Protein AF-0000000083659833 (afdb_homodimer)

Nearest PDB structures (foldseek):
  8j07-assembly1_t  TM=7.136E-01  e=3.115E-03  Homo sapiens
  7ycj-assembly1_A  TM=6.715E-01  e=3.464E-03  Saccharomyces cerevisiae
  9cpc-assembly1_1B  TM=8.790E-01  e=1.379E-02  Sus scrofa
  8j07-assembly1_u7  TM=6.353E-01  e=7.687E-03  Homo sapiens
  7dvq-assembly1_K  TM=6.131E-01  e=3.787E-02  Homo sapiens

Radius of gyration: 21.47 Å; Cα contacts (8 Å, |Δi|>4): 366; chains: 2; bounding box: 41×61×52 Å

InterPro domains:
  IPR000225 Armadillo [PF00514] (34-68)
  IPR000225 Armadillo [PS50176] (1-41)
  IPR000225 Armadillo [PS50176] (81-125)
  IPR011989 Armadillo-like helical [G3DSA:1.25.10.10] (1-138)
  IPR016024 Armadillo-type fold [SSF48371] (1-135)

Organism: NCBI:txid97028

Secondary structure (DSSP, 8-state):
-HHHHHHTTS--HHHHHHHHHHHHHHHTSGGGHHHHHHTTHHHHHHHHHHHS-HHHHHHHHHHHHHHHTSTTHHHHHHHTT-HHHHHHHHHHHHHHHHHHHHHHHHHHHHTTSHHHHHHHHHSTTHHHHHHHHHHHH-/-HHHHHHTTS--HHHHHHHHHHHHHHHTSGGGHHHHHHTTHHHHHHHHHHHS-HHHHHHHHHHHHHHHTSTTHHHHHHHTT-HHHHHHHHHHHHHHHHHHHHHHHHHHHHTTSHHHHHHHHHSTTHHHHHHHHHHHH-

Sequence (276 aa):
VPPLVELLKIQDNGIRELATAAVLTLSSAATNQPIIASSGAAPLLVQILKSGSVQGKVDAVTTLHNLSTGIENSIELLDASAVSPLINLLKDCKKYSKFAEKATSLLEILSNSEEGRIAISLADGGILTLVETVEDGSVPPLVELLKIQDNGIRELATAAVLTLSSAATNQPIIASSGAAPLLVQILKSGSVQGKVDAVTTLHNLSTGIENSIELLDASAVSPLINLLKDCKKYSKFAEKATSLLEILSNSEEGRIAISLADGGILTLVETVEDGS

Structure (mmCIF, N/CA/C/O backbone):
data_AF-0000000083659833-model_v1
#
loop_
_entity.id
_entity.type
_entity.pdbx_description
1 polymer 'U-box domain-containing protein 3-like'
#
loop_
_atom_site.group_PDB
_atom_site.id
_atom_site.type_symbol
_atom_site.label_atom_id
_atom_site.label_alt_id
_atom_site.label_comp_id
_atom_site.label_asym_id
_atom_site.label_entity_id
_atom_site.label_seq_id
_atom_site.pdbx_PDB_ins_code
_atom_site.Cartn_x
_atom_site.Cartn_y
_atom_site.Cartn_z
_atom_site.occupancy
_atom_site.B_iso_or_equiv
_atom_site.auth_seq_id
_atom_site.auth_comp_id
_atom_site.auth_asym_id
_atom_site.auth_atom_id
_atom_site.pdbx_PDB_model_num
ATOM 1 N N . VAL A 1 1 ? -9.927 28.436 5.923 1 71.2 1 VAL A N 1
ATOM 2 C CA . VAL A 1 1 ? -9.453 27.21 6.555 1 71.2 1 VAL A CA 1
ATOM 3 C C . VAL A 1 1 ? -10.581 26.577 7.366 1 71.2 1 VAL A C 1
ATOM 5 O O . VAL A 1 1 ? -10.893 25.396 7.19 1 71.2 1 VAL A O 1
ATOM 8 N N . PRO A 1 2 ? -11.361 27.371 8.101 1 72.37 2 PRO A N 1
ATOM 9 C CA . PRO A 1 2 ? -12.366 26.744 8.961 1 72.37 2 PRO A CA 1
ATOM 10 C C . PRO A 1 2 ? -13.462 26.035 8.169 1 72.37 2 PRO A C 1
ATOM 12 O O . PRO A 1 2 ? -13.822 24.899 8.486 1 72.37 2 PRO A O 1
ATOM 15 N N . PRO A 1 3 ? -13.861 26.657 7.15 1 72.75 3 PRO A N 1
ATOM 16 C CA . PRO A 1 3 ? -14.904 25.957 6.397 1 72.75 3 PRO A CA 1
ATOM 17 C C . PRO A 1 3 ? -14.411 24.65 5.781 1 72.75 3 PRO A C 1
ATOM 19 O O . PRO A 1 3 ? -15.17 23.682 5.686 1 72.75 3 PRO A O 1
ATOM 22 N N . LEU A 1 4 ? -13.23 24.644 5.418 1 80.57 4 LEU A N 1
ATOM 23 C CA . LEU A 1 4 ? -12.655 23.449 4.81 1 80.57 4 LEU A CA 1
ATOM 24 C C . LEU A 1 4 ? -12.527 22.327 5.834 1 80.57 4 LEU A C 1
ATOM 26 O O . LEU A 1 4 ? -12.771 21.16 5.517 1 80.57 4 LEU A O 1
ATOM 30 N N . VAL A 1 5 ? -12.263 22.762 7.051 1 81.59 5 VAL A N 1
ATOM 31 C CA . VAL A 1 5 ? -12.131 21.787 8.128 1 81.59 5 VAL A CA 1
ATOM 32 C C . VAL A 1 5 ? -13.494 21.176 8.444 1 81.59 5 VAL A C 1
ATOM 34 O O . VAL A 1 5 ? -13.589 19.995 8.784 1 81.59 5 VAL A O 1
ATOM 37 N N . GLU A 1 6 ? -14.496 21.979 8.228 1 82.99 6 GLU A N 1
ATOM 38 C CA . GLU A 1 6 ? -15.854 21.491 8.449 1 82.99 6 GLU A CA 1
ATOM 39 C C . GLU A 1 6 ? -16.234 20.432 7.418 1 82.99 6 GLU A C 1
ATOM 41 O O . GLU A 1 6 ? -16.993 19.508 7.72 1 82.99 6 GLU A O 1
ATOM 46 N N . LEU A 1 7 ? -15.678 20.581 6.285 1 84.22 7 LEU A N 1
ATOM 47 C CA . LEU A 1 7 ? -15.965 19.629 5.218 1 84.22 7 LEU A CA 1
ATOM 48 C C . LEU A 1 7 ? -15.338 18.271 5.517 1 84.22 7 LEU A C 1
ATOM 50 O O . LEU A 1 7 ? -15.827 17.24 5.049 1 84.22 7 LEU A O 1
ATOM 54 N N . LEU A 1 8 ? -14.363 18.265 6.353 1 84.99 8 LEU A N 1
ATOM 55 C CA . LEU A 1 8 ? -13.714 17.02 6.752 1 84.99 8 LEU A CA 1
ATOM 56 C C . LEU A 1 8 ? -14.637 16.183 7.631 1 84.99 8 LEU A C 1
ATOM 58 O O . LEU A 1 8 ? -14.448 14.972 7.76 1 84.99 8 LEU A O 1
ATOM 62 N N . LYS A 1 9 ? -15.563 16.858 8.22 1 82.15 9 LYS A N 1
ATOM 63 C CA . LYS A 1 9 ? -16.485 16.191 9.134 1 82.15 9 LYS A CA 1
ATOM 64 C C . LYS A 1 9 ? -17.548 15.409 8.368 1 82.15 9 LYS A C 1
ATOM 66 O O . LYS A 1 9 ? -18.211 14.536 8.933 1 82.15 9 LYS A O 1
ATOM 71 N N . ILE A 1 10 ? -17.641 15.77 7.128 1 78.49 10 ILE A N 1
ATOM 72 C CA . ILE A 1 10 ? -18.673 15.138 6.313 1 78.49 10 ILE A CA 1
ATOM 73 C C . ILE A 1 10 ? -18.274 13.697 6.002 1 78.49 10 ILE A C 1
ATOM 75 O O . ILE A 1 10 ? -17.152 13.438 5.562 1 78.49 10 ILE A O 1
ATOM 79 N N . GLN A 1 11 ? -19.264 12.835 6.295 1 76.44 11 GLN A N 1
ATOM 80 C CA . GLN A 1 11 ? -18.987 11.412 6.135 1 76.44 11 GLN A CA 1
ATOM 81 C C . GLN A 1 11 ? -19.243 10.96 4.7 1 76.44 11 GLN A C 1
ATOM 83 O O . GLN A 1 11 ? -20.113 10.122 4.453 1 76.44 11 GLN A O 1
ATOM 88 N N . ASP A 1 12 ? -18.843 11.687 3.787 1 80.71 12 ASP A N 1
ATOM 89 C CA . ASP A 1 12 ? -18.817 11.354 2.366 1 80.71 12 ASP A CA 1
ATOM 90 C C . ASP A 1 12 ? -17.384 11.257 1.85 1 80.71 12 ASP A C 1
ATOM 92 O O . ASP A 1 12 ? -16.64 12.24 1.881 1 80.71 12 ASP A O 1
ATOM 96 N N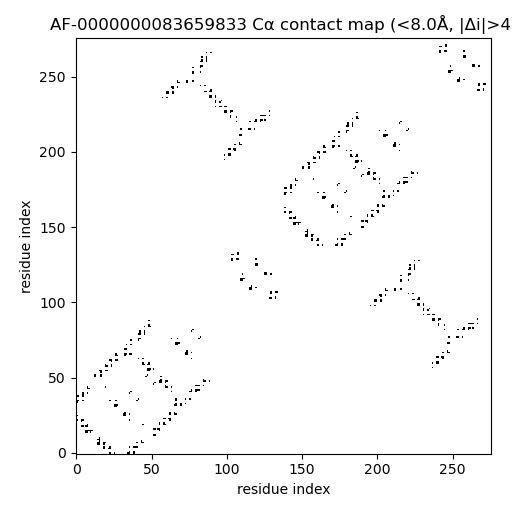 . ASN A 1 13 ? -17.062 10.103 1.405 1 78.56 13 ASN A N 1
ATOM 97 C CA . ASN A 1 13 ? -15.679 9.825 1.032 1 78.56 13 ASN A CA 1
ATOM 98 C C . ASN A 1 13 ? -15.182 10.792 -0.04 1 78.56 13 ASN A C 1
ATOM 100 O O . ASN A 1 13 ? -14.039 11.249 0.012 1 78.56 13 ASN A O 1
ATOM 104 N N . GLY A 1 14 ? -15.986 11.06 -0.949 1 82.89 14 GLY A N 1
ATOM 105 C CA . GLY A 1 14 ? -15.593 11.974 -2.01 1 82.89 14 GLY A CA 1
ATOM 106 C C . GLY A 1 14 ? -15.334 13.385 -1.516 1 82.89 14 GLY A C 1
ATOM 107 O O . GLY A 1 14 ? -14.317 13.992 -1.861 1 82.89 14 GLY A O 1
ATOM 108 N N . ILE A 1 15 ? -16.167 13.878 -0.669 1 85.68 15 ILE A N 1
ATOM 109 C CA . ILE A 1 15 ? -16.041 15.223 -0.119 1 85.68 15 ILE A CA 1
ATOM 110 C C . ILE A 1 15 ? -14.859 15.278 0.845 1 85.68 15 ILE A C 1
ATOM 112 O O . ILE A 1 15 ? -14.07 16.225 0.816 1 85.68 15 ILE A O 1
ATOM 116 N N . ARG A 1 16 ? -14.666 14.288 1.598 1 86.27 16 ARG A N 1
ATOM 117 C CA . ARG A 1 16 ? -13.582 14.24 2.574 1 86.27 16 ARG A CA 1
ATOM 118 C C . ARG A 1 16 ? -12.223 14.218 1.881 1 86.27 16 ARG A C 1
ATOM 120 O O . ARG A 1 16 ? -11.272 14.846 2.35 1 86.27 16 ARG A O 1
ATOM 127 N N . GLU A 1 17 ? -12.255 13.513 0.823 1 88.12 17 GLU A N 1
ATOM 128 C CA . GLU A 1 17 ? -11.009 13.436 0.066 1 88.12 17 GLU A CA 1
ATOM 129 C C . GLU A 1 17 ? -10.627 14.796 -0.51 1 88.12 17 GLU A C 1
ATOM 131 O O . GLU A 1 17 ? -9.463 15.197 -0.449 1 88.12 17 GLU A O 1
ATOM 136 N N . LEU A 1 18 ? -11.668 15.431 -1.051 1 89.33 18 LEU A N 1
ATOM 137 C CA . LEU A 1 18 ? -11.425 16.756 -1.611 1 89.33 18 LEU A CA 1
ATOM 138 C C . LEU A 1 18 ? -11.037 17.746 -0.517 1 89.33 18 LEU A C 1
ATOM 140 O O . LEU A 1 18 ? -10.122 18.552 -0.699 1 89.33 18 LEU A O 1
ATOM 144 N N . ALA A 1 19 ? -11.729 17.743 0.562 1 91.89 19 ALA A N 1
ATOM 145 C CA . ALA A 1 19 ? -11.424 18.615 1.693 1 91.89 19 ALA A CA 1
ATOM 146 C C . ALA A 1 19 ? -10.014 18.36 2.218 1 91.89 19 ALA A C 1
ATOM 148 O O . ALA A 1 19 ? -9.28 19.301 2.528 1 91.89 19 ALA A O 1
ATOM 149 N N . THR A 1 20 ? -9.625 17.096 2.32 1 92.98 20 THR A N 1
ATOM 150 C CA . THR A 1 20 ? -8.296 16.733 2.799 1 92.98 20 THR A CA 1
ATOM 151 C C . THR A 1 20 ? -7.218 17.281 1.868 1 92.98 20 THR A C 1
ATOM 153 O O . THR A 1 20 ? -6.206 17.816 2.328 1 92.98 20 THR A O 1
ATOM 156 N N . ALA A 1 21 ? -7.508 17.184 0.597 1 93.05 21 ALA A N 1
ATOM 157 C CA . ALA A 1 21 ? -6.571 17.718 -0.387 1 93.05 21 ALA A CA 1
ATOM 158 C C . ALA A 1 21 ? -6.413 19.228 -0.232 1 93.05 21 ALA A C 1
ATOM 160 O O . ALA A 1 21 ? -5.304 19.756 -0.336 1 93.05 21 ALA A O 1
ATOM 161 N N . ALA A 1 22 ? -7.483 19.867 -0.014 1 93.58 22 ALA A N 1
ATOM 162 C CA . ALA A 1 22 ? -7.456 21.314 0.18 1 93.58 22 ALA A CA 1
ATOM 163 C C . ALA A 1 22 ? -6.665 21.686 1.43 1 93.58 22 ALA A C 1
ATOM 165 O O . ALA A 1 22 ? -5.846 22.608 1.403 1 93.58 22 ALA A O 1
ATOM 166 N N . VAL A 1 23 ? -6.89 21.04 2.486 1 93.41 23 VAL A N 1
ATOM 167 C CA . VAL A 1 23 ? -6.2 21.311 3.742 1 93.41 23 VAL A CA 1
ATOM 168 C C . VAL A 1 23 ? -4.706 21.037 3.582 1 93.41 23 VAL A C 1
ATOM 170 O O . VAL A 1 23 ? -3.873 21.775 4.113 1 93.41 23 VAL A O 1
ATOM 173 N N . LEU A 1 24 ? -4.417 19.967 2.862 1 93.77 24 LEU A N 1
ATOM 174 C CA . LEU A 1 24 ? -3.022 19.659 2.568 1 93.77 24 LEU A CA 1
ATOM 175 C C . LEU A 1 24 ? -2.347 20.825 1.854 1 93.77 24 LEU A C 1
ATOM 177 O O . LEU A 1 24 ? -1.248 21.238 2.231 1 93.77 24 LEU A O 1
ATOM 181 N N . THR A 1 25 ? -2.989 21.289 0.831 1 94.38 25 THR A N 1
ATOM 182 C CA . THR A 1 25 ? -2.46 22.414 0.069 1 94.38 25 THR A CA 1
ATOM 183 C C . THR A 1 25 ? -2.242 23.625 0.972 1 94.38 25 THR A C 1
ATOM 185 O O . THR A 1 25 ? -1.188 24.262 0.922 1 94.38 25 THR A O 1
ATOM 188 N N . LEU A 1 26 ? -3.123 23.951 1.802 1 92.72 26 LEU A N 1
ATOM 189 C CA .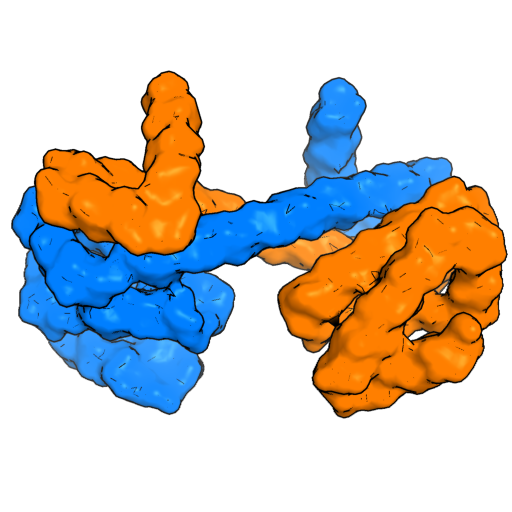 LEU A 1 26 ? -3.041 25.096 2.702 1 92.72 26 LEU A CA 1
ATOM 190 C C . LEU A 1 26 ? -1.963 24.88 3.759 1 92.72 26 LEU A C 1
ATOM 192 O O . LEU A 1 26 ? -1.282 25.827 4.159 1 92.72 26 LEU A O 1
ATOM 196 N N . SER A 1 27 ? -1.802 23.682 4.176 1 91.81 27 SER A N 1
ATOM 197 C CA . SER A 1 27 ? -0.848 23.376 5.238 1 91.81 27 SER A CA 1
ATOM 198 C C . SER A 1 27 ? 0.589 23.492 4.74 1 91.81 27 SER A C 1
ATOM 200 O O . SER A 1 27 ? 1.528 23.502 5.538 1 91.81 27 SER A O 1
ATOM 202 N N . SER A 1 28 ? 0.802 23.547 3.435 1 91.24 28 SER A N 1
ATOM 203 C CA . SER A 1 28 ? 2.143 23.687 2.877 1 91.24 28 SER A CA 1
ATOM 204 C C . SER A 1 28 ? 2.753 25.037 3.238 1 91.24 28 SER A C 1
ATOM 206 O O . SER A 1 28 ? 3.977 25.187 3.252 1 91.24 28 SER A O 1
ATOM 208 N N . ALA A 1 29 ? 1.847 25.943 3.475 1 90.43 29 ALA A N 1
ATOM 209 C CA . ALA A 1 29 ? 2.305 27.253 3.931 1 90.43 29 ALA A CA 1
ATOM 210 C C . ALA A 1 29 ? 2.364 27.313 5.455 1 90.43 29 ALA A C 1
ATOM 212 O O . ALA A 1 29 ? 1.352 27.112 6.13 1 90.43 29 ALA A O 1
ATOM 213 N N . ALA A 1 30 ? 3.503 27.727 5.978 1 86.91 30 ALA A N 1
ATOM 214 C CA . ALA A 1 30 ? 3.733 27.75 7.421 1 86.91 30 ALA A CA 1
ATOM 215 C C . ALA A 1 30 ? 2.754 28.692 8.117 1 86.91 30 ALA A C 1
ATOM 217 O O . ALA A 1 30 ? 2.34 28.44 9.25 1 86.91 30 ALA A O 1
ATOM 218 N N . THR A 1 31 ? 2.311 29.659 7.41 1 88.04 31 THR A N 1
ATOM 219 C CA . THR A 1 31 ? 1.428 30.668 7.986 1 88.04 31 THR A CA 1
ATOM 220 C C . THR A 1 31 ? 0.05 30.078 8.276 1 88.04 31 THR A C 1
ATOM 222 O O . THR A 1 31 ? -0.657 30.55 9.168 1 88.04 31 THR A O 1
ATOM 225 N N . ASN A 1 32 ? -0.288 29.045 7.568 1 90.15 32 ASN A N 1
ATOM 226 C CA . ASN A 1 32 ? -1.618 28.464 7.713 1 90.15 32 ASN A CA 1
ATOM 227 C C . ASN A 1 32 ? -1.635 27.359 8.766 1 90.15 32 ASN A C 1
ATOM 229 O O . ASN A 1 32 ? -2.702 26.964 9.239 1 90.15 32 ASN A O 1
ATOM 233 N N . GLN A 1 33 ? -0.505 26.802 9.129 1 88.81 33 GLN A N 1
ATOM 234 C CA . GLN A 1 33 ? -0.403 25.602 9.952 1 88.81 33 GLN A CA 1
ATOM 235 C C . GLN A 1 33 ? -1.018 25.826 11.331 1 88.81 33 GLN A C 1
ATOM 237 O O . GLN A 1 33 ? -1.824 25.018 11.796 1 88.81 33 GLN A O 1
ATOM 242 N N . PRO A 1 34 ? -0.7 26.996 11.96 1 85.44 34 PRO A N 1
ATOM 243 C CA . PRO A 1 34 ? -1.315 27.214 13.271 1 85.44 34 PRO A CA 1
ATOM 244 C C . PRO A 1 34 ? -2.836 27.337 13.197 1 85.44 34 PRO A C 1
ATOM 246 O O . PRO A 1 34 ? -3.54 26.899 14.11 1 85.44 34 PRO A O 1
ATOM 249 N N . ILE A 1 35 ? -3.337 27.888 12.139 1 86.83 35 ILE A N 1
ATOM 250 C CA . ILE A 1 35 ? -4.772 28.083 11.968 1 86.83 35 ILE A CA 1
ATOM 251 C C . ILE A 1 35 ? -5.457 26.732 11.773 1 86.83 35 ILE A C 1
ATOM 253 O O . ILE A 1 35 ? -6.497 26.463 12.379 1 86.83 35 ILE A O 1
ATOM 257 N N . ILE A 1 36 ? -4.865 25.921 11.024 1 88.69 36 ILE A N 1
ATOM 258 C CA . ILE A 1 36 ? -5.414 24.594 10.763 1 88.69 36 ILE A CA 1
ATOM 259 C C . ILE A 1 36 ? -5.385 23.763 12.044 1 88.69 36 ILE A C 1
ATOM 261 O O . ILE A 1 36 ? -6.367 23.097 12.381 1 88.69 36 ILE A O 1
ATOM 265 N N . ALA A 1 37 ? -4.299 23.833 12.712 1 84.7 37 ALA A N 1
ATOM 266 C CA . ALA A 1 37 ? -4.144 23.073 13.949 1 84.7 37 ALA A CA 1
ATOM 267 C C . ALA A 1 37 ? -5.194 23.481 14.979 1 84.7 37 ALA A C 1
ATOM 269 O O . ALA A 1 37 ? -5.772 22.628 15.656 1 84.7 37 ALA A O 1
ATOM 270 N N . SER A 1 38 ? -5.462 24.738 15.03 1 84.66 38 SER A N 1
ATOM 271 C CA . SER A 1 38 ? -6.385 25.264 16.031 1 84.66 38 SER A CA 1
ATOM 272 C C . SER A 1 38 ? -7.835 25.004 15.638 1 84.66 38 SER A C 1
ATOM 274 O O . SER A 1 38 ? -8.736 25.097 16.474 1 84.66 38 SER A O 1
ATOM 276 N N . SER A 1 39 ? -8.07 24.691 14.407 1 86.36 39 SER A N 1
ATOM 277 C CA . SER A 1 39 ? -9.428 24.468 13.92 1 86.36 39 SER A CA 1
ATOM 278 C C . SER A 1 39 ? -9.913 23.063 14.261 1 86.36 39 SER A C 1
ATOM 280 O O . SER A 1 39 ? -11.075 22.727 14.02 1 86.36 39 SER A O 1
ATOM 282 N N . GLY A 1 40 ? -9.029 22.237 14.768 1 86.09 40 GLY A N 1
ATOM 283 C CA . GLY A 1 40 ? -9.406 20.881 15.137 1 86.09 40 GLY A CA 1
ATOM 284 C C . GLY A 1 40 ? -9.272 19.893 13.994 1 86.09 40 GLY A C 1
ATOM 285 O O . GLY A 1 40 ? -9.95 18.863 13.974 1 86.09 40 GLY A O 1
ATOM 286 N N . ALA A 1 41 ? -8.505 20.248 13.062 1 88.51 41 ALA A N 1
ATOM 287 C CA . ALA A 1 41 ? -8.338 19.405 11.881 1 88.51 41 ALA A CA 1
ATOM 288 C C . ALA A 1 41 ? -7.608 18.111 12.229 1 88.51 41 ALA A C 1
ATOM 290 O O . ALA A 1 41 ? -7.838 17.074 11.603 1 88.51 41 ALA A O 1
ATOM 291 N N . ALA A 1 42 ? -6.793 18.087 13.233 1 89.49 42 ALA A N 1
ATOM 292 C CA . ALA A 1 42 ? -5.908 16.97 13.555 1 89.49 42 ALA A CA 1
ATOM 293 C C . ALA A 1 42 ? -6.707 15.703 13.848 1 89.49 42 ALA A C 1
ATOM 295 O O . ALA A 1 42 ? -6.468 14.657 13.24 1 89.49 42 ALA A O 1
ATOM 296 N N . PRO A 1 43 ? -7.768 15.833 14.729 1 90.14 43 PRO A N 1
ATOM 297 C CA . PRO A 1 43 ? -8.55 14.627 15.011 1 90.14 43 PRO A CA 1
ATOM 298 C C . PRO A 1 43 ? -9.277 14.094 13.779 1 90.14 43 PRO A C 1
ATOM 300 O O . PRO A 1 43 ? -9.443 12.88 13.633 1 90.14 43 PRO A O 1
ATOM 303 N N . LEU A 1 44 ? -9.653 14.985 12.933 1 91.1 44 LEU A N 1
ATOM 304 C CA . LEU A 1 44 ? -10.366 14.577 11.727 1 91.1 44 LEU A CA 1
ATOM 305 C C . LEU A 1 44 ? -9.422 13.894 10.743 1 91.1 44 LEU A C 1
ATOM 307 O O . LEU A 1 44 ? -9.792 12.904 10.107 1 91.1 44 LEU A O 1
ATOM 311 N N . LEU A 1 45 ? -8.23 14.396 10.628 1 92.71 45 LEU A N 1
ATOM 312 C CA . LEU A 1 45 ? -7.219 13.802 9.76 1 92.71 45 LEU A CA 1
ATOM 313 C C . LEU A 1 45 ? -6.818 12.418 10.26 1 92.71 45 LEU A C 1
ATOM 315 O O . LEU A 1 45 ? -6.595 11.505 9.461 1 92.71 45 LEU A O 1
ATOM 319 N N . VAL A 1 46 ? -6.766 12.246 11.548 1 92.64 46 VAL A N 1
ATOM 320 C CA . VAL A 1 46 ? -6.448 10.955 12.15 1 92.64 46 VAL A CA 1
ATOM 321 C C . VAL A 1 46 ? -7.538 9.942 11.808 1 92.64 46 VAL A C 1
ATOM 323 O O . VAL A 1 46 ? -7.249 8.77 11.559 1 92.64 46 VAL A O 1
ATOM 326 N N . GLN A 1 47 ? -8.753 10.439 11.778 1 91.03 47 GLN A N 1
ATOM 327 C CA . GLN A 1 47 ? -9.859 9.568 11.394 1 91.03 47 GLN A CA 1
ATOM 328 C C . GLN A 1 47 ? -9.721 9.111 9.945 1 91.03 47 GLN A C 1
ATOM 330 O O . GLN A 1 47 ? -10.037 7.966 9.616 1 91.03 47 GLN A O 1
ATOM 335 N N . ILE A 1 48 ? -9.267 9.98 9.105 1 90.29 48 ILE A N 1
ATOM 336 C CA . ILE A 1 48 ? -9.062 9.661 7.696 1 90.29 48 ILE A CA 1
ATOM 337 C C . ILE A 1 48 ? -7.948 8.625 7.559 1 90.29 48 ILE A C 1
ATOM 339 O O . ILE A 1 48 ? -8.016 7.741 6.702 1 90.29 48 ILE A O 1
ATOM 343 N N . LEU A 1 49 ? -6.934 8.654 8.387 1 88.98 49 LEU A N 1
ATOM 344 C CA . LEU A 1 49 ? -5.856 7.672 8.388 1 88.98 49 LEU A CA 1
ATOM 345 C C . LEU A 1 49 ? -6.391 6.278 8.698 1 88.98 49 LEU A C 1
ATOM 347 O O . LEU A 1 49 ? -5.845 5.279 8.224 1 88.98 49 LEU A O 1
ATOM 351 N N . LYS A 1 50 ? -7.453 6.257 9.421 1 86.65 50 LYS A N 1
ATOM 352 C CA . LYS A 1 50 ? -8.014 4.99 9.88 1 86.65 50 LYS A CA 1
ATOM 353 C C . LYS A 1 50 ? -8.941 4.386 8.828 1 86.65 50 LYS A C 1
ATOM 355 O O . LYS A 1 50 ? -8.941 3.172 8.617 1 86.65 50 LYS A O 1
ATOM 360 N N . SER A 1 51 ? -9.646 5.257 8.154 1 84.82 51 SER A N 1
ATOM 361 C CA . SER A 1 51 ? -10.735 4.674 7.377 1 84.82 51 SER A CA 1
ATOM 362 C C . SER A 1 51 ? -10.817 5.296 5.987 1 84.82 51 SER A C 1
ATOM 364 O O . SER A 1 51 ? -11.741 5.004 5.224 1 84.82 51 SER A O 1
ATOM 366 N N . GLY A 1 52 ? -10.012 6.17 5.644 1 81.48 52 GLY A N 1
ATOM 367 C CA . GLY A 1 52 ? -10.088 6.851 4.36 1 81.48 52 GLY A CA 1
ATOM 368 C C . GLY A 1 52 ? -9.54 6.023 3.213 1 81.48 52 GLY A C 1
ATOM 369 O O . GLY A 1 52 ? -9.144 4.872 3.405 1 81.48 52 GLY A O 1
ATOM 370 N N . SER A 1 53 ? -9.727 6.587 2.08 1 80.13 53 SER A N 1
ATOM 371 C CA . SER A 1 53 ? -9.132 6.007 0.88 1 80.13 53 SER A CA 1
ATOM 372 C C . SER A 1 53 ? -7.61 6.086 0.924 1 80.13 53 SER A C 1
ATOM 374 O O . SER A 1 53 ? -7.043 6.76 1.786 1 80.13 53 SER A O 1
ATOM 376 N N . VAL A 1 54 ? -6.912 5.423 -0.009 1 80.16 54 VAL A N 1
ATOM 377 C CA . VAL A 1 54 ? -5.455 5.442 -0.08 1 80.16 54 VAL A CA 1
ATOM 378 C C . VAL A 1 54 ? -4.964 6.877 -0.257 1 80.16 54 VAL A C 1
ATOM 380 O O . VAL A 1 54 ? -4.074 7.329 0.468 1 80.16 54 VAL A O 1
ATOM 383 N N . GLN A 1 55 ? -5.621 7.527 -1.184 1 83.27 55 GLN A N 1
ATOM 384 C CA . GLN A 1 55 ? -5.215 8.906 -1.435 1 83.27 55 GLN A CA 1
ATOM 385 C C . GLN A 1 55 ? -5.525 9.797 -0.237 1 83.27 55 GLN A C 1
ATOM 387 O O . GLN A 1 55 ? -4.731 10.672 0.115 1 83.27 55 GLN A O 1
ATOM 392 N N . GLY A 1 56 ? -6.681 9.564 0.363 1 87.32 56 GLY A N 1
ATOM 393 C CA . GLY A 1 56 ? -7.022 10.315 1.561 1 87.32 56 GLY A CA 1
ATOM 394 C C . GLY A 1 56 ? -6.02 10.133 2.685 1 87.32 56 GLY A C 1
ATOM 395 O O . GLY A 1 56 ? -5.656 11.097 3.362 1 87.32 56 GLY A O 1
ATOM 396 N N . LYS A 1 57 ? -5.566 8.945 2.842 1 88.48 57 LYS A N 1
ATOM 397 C CA . LYS A 1 57 ? -4.592 8.647 3.888 1 88.48 57 L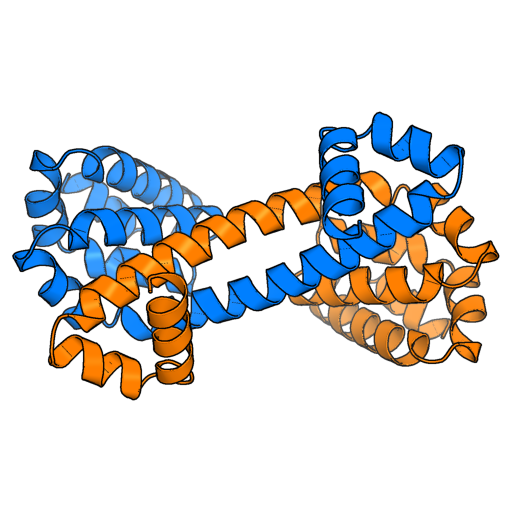YS A CA 1
ATOM 398 C C . LYS A 1 57 ? -3.257 9.33 3.606 1 88.48 57 LYS A C 1
ATOM 400 O O . LYS A 1 57 ? -2.608 9.838 4.523 1 88.48 57 LYS A O 1
ATOM 405 N N . VAL A 1 58 ? -2.921 9.384 2.367 1 88.27 58 VAL A N 1
ATOM 406 C CA . VAL A 1 58 ? -1.681 10.043 1.971 1 88.27 58 VAL A CA 1
ATOM 407 C C . VAL A 1 58 ? -1.759 11.532 2.3 1 88.27 58 VAL A C 1
ATOM 409 O O . VAL A 1 58 ? -0.836 12.092 2.897 1 88.27 58 VAL A O 1
ATOM 412 N N . ASP A 1 59 ? -2.808 12.045 1.868 1 91.83 59 ASP A N 1
ATOM 413 C CA . ASP A 1 59 ? -2.979 13.475 2.103 1 91.83 59 ASP A CA 1
ATOM 414 C C . ASP A 1 59 ? -3.022 13.785 3.598 1 91.83 59 ASP A C 1
ATOM 416 O O . ASP A 1 59 ? -2.452 14.781 4.047 1 91.83 59 ASP A O 1
ATOM 420 N N . ALA A 1 60 ? -3.685 12.939 4.321 1 93.48 60 ALA A N 1
ATOM 421 C CA . ALA A 1 60 ? -3.826 13.147 5.76 1 93.48 60 ALA A CA 1
ATOM 422 C C . ALA A 1 60 ? -2.472 13.075 6.459 1 93.48 60 ALA A C 1
ATOM 424 O O . ALA A 1 60 ? -2.13 13.953 7.255 1 93.48 60 ALA A O 1
ATOM 425 N N . VAL A 1 61 ? -1.703 12.072 6.159 1 93.31 61 VAL A N 1
ATOM 426 C CA . VAL A 1 61 ? -0.414 11.905 6.823 1 93.31 61 VAL A CA 1
ATOM 427 C C . VAL A 1 61 ? 0.514 13.058 6.448 1 93.31 61 VAL A C 1
ATOM 429 O O . VAL A 1 61 ? 1.266 13.556 7.288 1 93.31 61 VAL A O 1
ATOM 432 N N . THR A 1 62 ? 0.525 13.468 5.214 1 92.48 62 THR A N 1
ATOM 433 C CA . THR A 1 62 ? 1.359 14.577 4.765 1 92.48 62 THR A CA 1
ATOM 434 C C . THR A 1 62 ? 0.957 15.873 5.464 1 92.48 62 THR A C 1
ATOM 436 O O . THR A 1 62 ? 1.817 16.656 5.874 1 92.48 62 THR A O 1
ATOM 439 N N . THR A 1 63 ? -0.301 16.029 5.601 1 93.03 63 THR A N 1
ATOM 440 C CA . THR A 1 63 ? -0.804 17.211 6.292 1 93.03 63 THR A CA 1
ATOM 441 C C . THR A 1 63 ? -0.382 17.201 7.758 1 93.03 63 THR A C 1
ATOM 443 O O . THR A 1 63 ? 0.113 18.205 8.274 1 93.03 63 THR A O 1
ATOM 446 N N . LEU A 1 64 ? -0.577 16.121 8.416 1 92.94 64 LEU A N 1
ATOM 447 C CA . LEU A 1 64 ? -0.188 15.994 9.817 1 92.94 64 LEU A CA 1
ATOM 448 C C . LEU A 1 64 ? 1.306 16.247 9.991 1 92.94 64 LEU A C 1
ATOM 450 O O . LEU A 1 64 ? 1.725 16.854 10.979 1 92.94 64 LEU A O 1
ATOM 454 N N . HIS A 1 65 ? 2.055 15.772 9.049 1 90.97 65 HIS A N 1
ATOM 455 C CA . HIS A 1 65 ? 3.491 16.026 9.06 1 90.97 65 HIS A CA 1
ATOM 456 C C . HIS A 1 65 ? 3.788 17.519 8.959 1 90.97 65 HIS A C 1
ATOM 458 O O . HIS A 1 65 ? 4.619 18.043 9.704 1 90.97 65 HIS A O 1
ATOM 464 N N . ASN A 1 66 ? 3.129 18.108 8.089 1 90.64 66 ASN A N 1
ATOM 465 C CA . ASN A 1 66 ? 3.292 19.55 7.934 1 90.64 66 ASN A CA 1
ATOM 466 C C . ASN A 1 66 ? 2.94 20.295 9.218 1 90.64 66 ASN A C 1
ATOM 468 O O . ASN A 1 66 ? 3.605 21.268 9.578 1 90.64 66 ASN A O 1
ATOM 472 N N . LEU A 1 67 ? 1.927 19.841 9.856 1 89.1 67 LEU A N 1
ATOM 473 C CA . LEU A 1 67 ? 1.449 20.5 11.066 1 89.1 67 LEU A CA 1
ATOM 474 C C . LEU A 1 67 ? 2.38 20.222 12.241 1 89.1 67 LEU A C 1
ATOM 476 O O . LEU A 1 67 ? 2.431 21.001 13.196 1 89.1 67 LEU A O 1
ATOM 480 N N . SER A 1 68 ? 3.033 19.168 12.254 1 85.14 68 SER A N 1
ATOM 481 C CA . SER A 1 68 ? 3.881 18.757 13.369 1 85.14 68 SER A CA 1
ATOM 482 C C . SER A 1 68 ? 5.194 19.532 13.379 1 85.14 68 SER A C 1
ATOM 484 O O . SER A 1 68 ? 5.922 19.516 14.374 1 85.14 68 SER A O 1
ATOM 486 N N . THR A 1 69 ? 5.561 20.083 12.213 1 75.43 69 THR A N 1
ATOM 487 C CA . THR A 1 69 ? 6.814 20.825 12.132 1 75.43 69 THR A CA 1
ATOM 488 C C . THR A 1 69 ? 6.785 22.037 13.058 1 75.43 69 THR A C 1
ATOM 490 O O . THR A 1 69 ? 7.835 22.561 13.436 1 75.43 69 THR A O 1
ATOM 493 N N . GLY A 1 70 ? 5.549 22.401 13.478 1 67.64 70 GLY A N 1
ATOM 494 C CA . GLY A 1 70 ? 5.435 23.476 14.451 1 67.64 70 GLY A CA 1
ATOM 495 C C . GLY A 1 70 ? 5.359 22.979 15.882 1 67.64 70 GLY A C 1
ATOM 496 O O . GLY A 1 70 ? 4.782 21.923 16.149 1 67.64 70 GLY A O 1
ATOM 497 N N . ILE A 1 71 ? 6.263 23.413 16.835 1 60.64 71 ILE A N 1
ATOM 498 C CA . ILE A 1 71 ? 6.426 22.985 18.22 1 60.64 71 ILE A CA 1
ATOM 499 C C . ILE A 1 71 ? 5.056 22.772 18.859 1 60.64 71 ILE A C 1
ATOM 501 O O . ILE A 1 71 ? 4.827 21.762 19.529 1 60.64 71 ILE A O 1
ATOM 505 N N . GLU A 1 72 ? 4.127 23.714 18.764 1 63.83 72 GLU A N 1
ATOM 506 C CA . GLU A 1 72 ? 2.833 23.68 19.439 1 63.83 72 GLU A CA 1
ATOM 507 C C . GLU A 1 72 ? 1.937 22.588 18.862 1 63.83 72 GLU A C 1
ATOM 509 O O . GLU A 1 72 ? 1.061 22.066 19.554 1 63.83 72 GLU A O 1
ATOM 514 N N . ASN A 1 73 ? 2.348 22.005 17.801 1 66.91 73 ASN A N 1
ATOM 515 C CA . ASN A 1 73 ? 1.401 21.182 17.057 1 66.91 73 ASN A CA 1
ATOM 516 C C . ASN A 1 73 ? 1.562 19.701 17.389 1 66.91 73 ASN A C 1
ATOM 518 O O . ASN A 1 73 ? 0.617 18.923 17.249 1 66.91 73 ASN A O 1
ATOM 522 N N . SER A 1 74 ? 2.658 19.375 18.006 1 74.45 74 SER A N 1
ATOM 523 C CA . SER A 1 74 ? 2.88 17.978 18.366 1 74.45 74 SER A CA 1
ATOM 524 C C . SER A 1 74 ? 1.932 17.536 19.475 1 74.45 74 SER A C 1
ATOM 526 O O . SER A 1 74 ? 1.477 16.39 19.489 1 74.45 74 SER A O 1
ATOM 528 N N . ILE A 1 75 ? 1.526 18.474 20.251 1 76.82 75 ILE A N 1
ATOM 529 C CA . ILE A 1 75 ? 0.641 18.159 21.368 1 76.82 75 ILE A CA 1
ATOM 530 C C . ILE A 1 75 ? -0.756 17.834 20.843 1 76.82 75 ILE A C 1
ATOM 532 O O . ILE A 1 75 ? -1.397 16.889 21.309 1 76.82 75 ILE A O 1
ATOM 536 N N . GLU A 1 76 ? -1.117 18.55 19.916 1 80.02 76 GLU A N 1
ATOM 537 C CA . GLU A 1 76 ? -2.444 18.34 19.346 1 80.02 76 GLU A CA 1
ATOM 538 C C . GLU A 1 76 ? -2.54 16.98 18.659 1 80.02 76 GLU A C 1
ATOM 540 O O . GLU A 1 76 ? -3.575 16.315 18.73 1 80.02 76 GLU A O 1
ATOM 545 N N . LEU A 1 77 ? -1.501 16.56 18.114 1 84.51 77 LEU A N 1
ATOM 546 C CA . LEU A 1 77 ? -1.46 15.272 17.431 1 84.51 77 LEU A CA 1
ATOM 547 C C . LEU A 1 77 ? -1.515 14.123 18.432 1 84.51 77 LEU A C 1
ATOM 549 O O . LEU A 1 77 ? -2.196 13.122 18.198 1 84.51 77 LEU A O 1
ATOM 553 N N . LEU A 1 78 ? -0.815 14.362 19.516 1 82.95 78 LEU A N 1
ATOM 554 C CA . LEU A 1 78 ? -0.826 13.358 20.574 1 82.95 78 LEU A CA 1
ATOM 555 C C . LEU A 1 78 ? -2.205 13.259 21.216 1 82.95 78 LEU A C 1
ATOM 557 O O . LEU A 1 78 ? -2.683 12.16 21.506 1 82.95 78 LEU A O 1
ATOM 561 N N . ASP A 1 79 ? -2.819 14.406 21.293 1 83.57 79 ASP A N 1
ATOM 562 C CA . ASP A 1 79 ? -4.159 14.451 21.869 1 83.57 79 ASP A CA 1
ATOM 563 C C . ASP A 1 79 ? -5.173 13.766 20.956 1 83.57 79 ASP A C 1
ATOM 565 O O . ASP A 1 79 ? -6.146 13.177 21.431 1 83.57 79 ASP A O 1
ATOM 569 N N . ALA A 1 80 ? -4.899 13.75 19.721 1 84.6 80 ALA A N 1
ATOM 570 C CA . ALA A 1 80 ? -5.791 13.149 18.733 1 84.6 80 ALA A CA 1
ATOM 571 C C . ALA A 1 80 ? -5.523 11.653 18.592 1 84.6 80 ALA A C 1
ATOM 573 O O . ALA A 1 80 ? -6.147 10.979 17.768 1 84.6 80 ALA A O 1
ATOM 574 N N . SER A 1 81 ? -4.606 11.078 19.384 1 87.62 81 SER A N 1
ATOM 575 C CA . SER A 1 81 ? -4.267 9.659 19.358 1 87.62 81 SER A CA 1
ATOM 576 C C . SER A 1 81 ? -3.814 9.224 17.969 1 87.62 81 SER A C 1
ATOM 578 O O . SER A 1 81 ? -4.272 8.203 17.452 1 87.62 81 SER A O 1
ATOM 580 N N . ALA A 1 82 ? -2.866 10.036 17.404 1 89.3 82 ALA A N 1
ATOM 581 C CA . ALA A 1 82 ? -2.409 9.834 16.032 1 89.3 82 ALA A CA 1
ATOM 582 C C . ALA A 1 82 ? -1.417 8.677 15.949 1 89.3 82 ALA A C 1
ATOM 584 O O . ALA A 1 82 ? -1.233 8.084 14.883 1 89.3 82 ALA A O 1
ATOM 585 N N . VAL A 1 83 ? -0.894 8.214 16.99 1 89.43 83 VAL A N 1
ATOM 586 C CA . VAL A 1 83 ? 0.226 7.279 16.992 1 89.43 83 VAL A CA 1
ATOM 587 C C . VAL A 1 83 ? -0.243 5.909 16.508 1 89.43 83 VAL A C 1
ATOM 589 O O . VAL A 1 83 ? 0.36 5.323 15.606 1 89.43 83 VAL A O 1
ATOM 592 N N . SER A 1 84 ? -1.336 5.454 16.992 1 89.91 84 SER A N 1
ATOM 593 C CA . SER A 1 84 ? -1.812 4.116 16.653 1 89.91 84 SER A CA 1
ATOM 594 C C . SER A 1 84 ? -2.177 4.017 15.176 1 89.91 84 SER A C 1
ATOM 596 O O . SER A 1 84 ? -1.729 3.103 14.481 1 89.91 84 SER A O 1
ATOM 598 N N . PRO A 1 85 ? -2.893 5.009 14.677 1 90.36 85 PRO A N 1
ATOM 599 C CA . PRO A 1 85 ? -3.194 4.971 13.244 1 90.36 85 PRO A CA 1
ATOM 600 C C . PRO A 1 85 ? -1.941 5.055 12.375 1 90.36 85 PRO A C 1
ATOM 602 O O . PRO A 1 85 ? -1.885 4.445 11.305 1 90.36 85 PRO A O 1
ATOM 605 N N . LEU A 1 86 ? -0.957 5.734 12.833 1 90.27 86 LEU A N 1
ATOM 606 C CA . LEU A 1 86 ? 0.284 5.863 12.077 1 90.27 86 LEU A CA 1
ATOM 607 C C . LEU A 1 86 ? 1.049 4.544 12.058 1 90.27 86 LEU A C 1
ATOM 609 O O . LEU A 1 86 ? 1.581 4.145 11.019 1 90.27 86 LEU A O 1
ATOM 613 N N . ILE A 1 87 ? 1.048 3.893 13.111 1 89.16 87 ILE A N 1
ATOM 614 C CA . ILE A 1 87 ? 1.719 2.602 13.205 1 89.16 87 ILE A CA 1
ATOM 615 C C . ILE A 1 87 ? 0.998 1.581 12.328 1 89.16 87 ILE A C 1
ATOM 617 O O . ILE A 1 87 ? 1.639 0.792 11.628 1 89.16 87 ILE A O 1
ATOM 621 N N . ASN A 1 88 ? -0.288 1.668 12.368 1 86.87 88 ASN A N 1
ATOM 622 C CA . ASN A 1 88 ? -1.068 0.769 11.524 1 86.87 88 ASN A CA 1
ATOM 623 C C . ASN A 1 88 ? -0.816 1.032 10.042 1 86.87 88 ASN A C 1
ATOM 625 O O . ASN A 1 88 ? -0.738 0.095 9.245 1 86.87 88 ASN A O 1
ATOM 629 N N . LEU A 1 89 ? -0.682 2.253 9.73 1 85.74 89 LEU A N 1
ATOM 630 C CA . LEU A 1 89 ? -0.368 2.628 8.356 1 85.74 89 LEU A CA 1
ATOM 631 C C . LEU A 1 89 ? 0.982 2.061 7.933 1 85.74 89 LEU A C 1
ATOM 633 O O . LEU A 1 89 ? 1.128 1.561 6.815 1 85.74 89 LEU A O 1
ATOM 637 N N . LEU A 1 90 ? 1.938 2.086 8.809 1 86.93 90 LEU A N 1
ATOM 638 C CA . LEU A 1 90 ? 3.265 1.558 8.515 1 86.93 90 LEU A CA 1
ATOM 639 C C . LEU A 1 90 ? 3.219 0.045 8.326 1 86.93 90 LEU A C 1
ATOM 641 O O . LEU A 1 90 ? 3.918 -0.499 7.468 1 86.93 90 LEU A O 1
ATOM 645 N N . LYS A 1 91 ? 2.44 -0.541 9.069 1 82.81 91 LYS A N 1
ATOM 646 C CA . LYS A 1 91 ? 2.259 -1.981 8.91 1 82.81 91 LYS A CA 1
ATOM 647 C C . LYS A 1 91 ? 1.669 -2.314 7.543 1 82.81 91 LYS A C 1
ATOM 649 O O . LYS A 1 91 ? 2.101 -3.266 6.889 1 82.81 91 LYS A O 1
ATOM 654 N N . ASP A 1 92 ? 0.738 -1.516 7.164 1 80.68 92 ASP A N 1
ATOM 655 C CA . ASP A 1 92 ? 0.152 -1.68 5.837 1 80.68 92 ASP A CA 1
ATOM 656 C C . ASP A 1 92 ? 1.195 -1.452 4.745 1 80.68 92 ASP A C 1
ATOM 658 O O . ASP A 1 92 ? 1.234 -2.184 3.754 1 80.68 92 ASP A O 1
ATOM 662 N N . CYS A 1 93 ? 2.012 -0.499 4.979 1 82.59 93 CYS A N 1
ATOM 663 C CA . CYS A 1 93 ? 3.053 -0.181 4.009 1 82.59 93 CYS A CA 1
ATOM 664 C C . CYS A 1 93 ? 4.032 -1.34 3.86 1 82.59 93 CYS A C 1
ATOM 666 O O . CYS A 1 93 ? 4.544 -1.589 2.767 1 82.59 93 CYS A O 1
ATOM 668 N N . LYS A 1 94 ? 4.33 -1.985 4.871 1 79.22 94 LYS A N 1
ATOM 669 C CA . LYS A 1 94 ? 5.231 -3.133 4.819 1 79.22 94 LYS A CA 1
ATOM 670 C C . LYS A 1 94 ? 4.641 -4.257 3.973 1 79.22 94 LYS A C 1
ATOM 672 O O . LYS A 1 94 ? 5.362 -4.925 3.229 1 79.22 94 LYS A O 1
ATOM 677 N N . LYS A 1 95 ? 3.313 -4.452 4.037 1 77.42 95 LYS A N 1
ATOM 678 C CA . LYS A 1 95 ? 2.634 -5.439 3.203 1 77.42 95 LYS A CA 1
ATOM 679 C C . LYS A 1 95 ? 2.801 -5.115 1.721 1 77.42 95 LYS A C 1
ATOM 681 O O . LYS A 1 95 ? 3.066 -6.006 0.911 1 77.42 95 LYS A O 1
ATOM 686 N N . TYR A 1 96 ? 2.747 -3.808 1.464 1 81.01 96 TYR A N 1
ATOM 687 C CA . TYR A 1 96 ? 2.872 -3.385 0.074 1 81.01 96 TYR A CA 1
ATOM 688 C C . TYR A 1 96 ? 4.305 -3.545 -0.419 1 81.01 96 TYR A C 1
ATOM 690 O O . TYR A 1 96 ? 4.539 -3.756 -1.611 1 81.01 96 TYR A O 1
ATOM 698 N N . SER A 1 97 ? 5.223 -3.449 0.535 1 81.99 97 SER A N 1
ATOM 699 C CA . SER A 1 97 ? 6.611 -3.696 0.159 1 81.99 97 SER A CA 1
ATOM 700 C C . SER A 1 97 ? 6.813 -5.138 -0.294 1 81.99 97 SER A C 1
ATOM 702 O O . SER A 1 97 ? 7.517 -5.394 -1.274 1 81.99 97 SER A O 1
ATOM 704 N N . LYS A 1 98 ? 6.257 -6.02 0.378 1 78.36 98 LYS A N 1
ATOM 705 C CA . LYS A 1 98 ? 6.323 -7.427 -0.006 1 78.36 98 LYS A CA 1
ATOM 706 C C . LYS A 1 98 ? 5.648 -7.661 -1.354 1 78.36 98 LYS A C 1
ATOM 708 O O . LYS A 1 98 ? 6.146 -8.432 -2.178 1 78.36 98 LYS A O 1
ATOM 713 N N . PHE A 1 99 ? 4.593 -6.87 -1.599 1 83.88 99 PHE A N 1
ATOM 714 C CA . PHE A 1 99 ? 3.902 -6.899 -2.883 1 83.88 99 PHE A CA 1
ATOM 715 C C . PHE A 1 99 ? 4.844 -6.504 -4.014 1 83.88 99 PHE A C 1
ATOM 717 O O . PHE A 1 99 ? 4.909 -7.184 -5.041 1 83.88 99 PHE A O 1
ATOM 724 N N . ALA A 1 100 ? 5.478 -5.495 -3.681 1 85.28 100 ALA A N 1
ATOM 725 C CA . ALA A 1 100 ? 6.373 -4.947 -4.697 1 85.28 100 ALA A CA 1
ATOM 726 C C . ALA A 1 100 ? 7.495 -5.927 -5.026 1 85.28 100 ALA A C 1
ATOM 728 O O . ALA A 1 100 ? 7.874 -6.079 -6.189 1 85.28 100 ALA A O 1
ATOM 729 N N . GLU A 1 101 ? 7.965 -6.584 -4.022 1 85.86 101 GLU A N 1
ATOM 730 C CA . GLU A 1 101 ? 9.026 -7.568 -4.211 1 85.86 101 GLU A CA 1
ATOM 731 C C . GLU A 1 101 ? 8.552 -8.731 -5.078 1 85.86 101 GLU A C 1
ATOM 733 O O . GLU A 1 101 ? 9.241 -9.133 -6.019 1 85.86 101 GLU A O 1
ATOM 738 N N . LYS A 1 102 ? 7.384 -9.227 -4.747 1 87.3 102 LYS A N 1
ATOM 739 C CA . LYS A 1 102 ? 6.839 -10.358 -5.492 1 87.3 102 LYS A CA 1
ATOM 740 C C . LYS A 1 102 ? 6.486 -9.955 -6.921 1 87.3 102 LYS A C 1
ATOM 742 O O . LYS A 1 102 ? 6.763 -10.697 -7.867 1 87.3 102 LYS A O 1
ATOM 747 N N . ALA A 1 103 ? 5.891 -8.829 -7.068 1 89.8 103 ALA A N 1
ATOM 748 C CA . ALA A 1 103 ? 5.534 -8.327 -8.392 1 89.8 103 ALA A CA 1
ATOM 749 C C . ALA A 1 103 ? 6.777 -8.116 -9.252 1 89.8 103 ALA A C 1
ATOM 751 O O . ALA A 1 103 ? 6.791 -8.474 -10.433 1 89.8 103 ALA A O 1
ATOM 752 N N . THR A 1 104 ? 7.81 -7.569 -8.656 1 88.48 104 THR A N 1
ATOM 753 C CA . THR A 1 104 ? 9.057 -7.339 -9.375 1 88.48 104 THR A CA 1
ATOM 754 C C . THR A 1 104 ? 9.68 -8.661 -9.814 1 88.48 104 THR A C 1
ATOM 756 O O . THR A 1 104 ? 10.159 -8.783 -10.944 1 88.48 104 THR A O 1
ATOM 759 N N . SER A 1 105 ? 9.664 -9.566 -8.869 1 87.74 105 SER A N 1
ATOM 760 C CA . SER A 1 105 ? 10.194 -10.889 -9.183 1 87.74 105 SER A CA 1
ATOM 761 C C . SER A 1 105 ? 9.433 -11.529 -10.339 1 87.74 105 SER A C 1
ATOM 763 O O . SER A 1 105 ? 10.037 -12.131 -11.229 1 87.74 105 SER A O 1
ATOM 765 N N . LEU A 1 106 ? 8.189 -11.432 -10.318 1 88.73 106 LEU A N 1
ATOM 766 C CA . LEU A 1 106 ? 7.345 -11.984 -11.372 1 88.73 106 LEU A CA 1
ATOM 767 C C . LEU A 1 106 ? 7.634 -11.308 -12.709 1 88.73 106 LEU A C 1
ATOM 769 O O . LEU A 1 106 ? 7.77 -11.981 -13.733 1 88.73 106 LEU A O 1
ATOM 773 N N . LEU A 1 107 ? 7.74 -10.057 -12.75 1 88.9 107 LEU A N 1
ATOM 774 C CA . LEU A 1 107 ? 8.059 -9.322 -13.969 1 88.9 107 LEU A CA 1
ATOM 775 C C . LEU A 1 107 ? 9.424 -9.733 -14.511 1 88.9 107 LEU A C 1
ATOM 777 O O . LEU A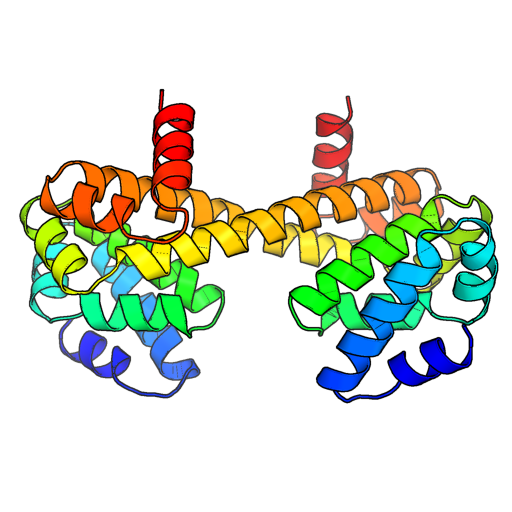 1 107 ? 9.623 -9.788 -15.727 1 88.9 107 LEU A O 1
ATOM 781 N N . GLU A 1 108 ? 10.313 -9.969 -13.58 1 86.73 108 GLU A N 1
ATOM 782 C CA . GLU A 1 108 ? 11.627 -10.467 -13.977 1 86.73 108 GLU A CA 1
ATOM 783 C C . GLU A 1 108 ? 11.514 -11.806 -14.7 1 86.73 108 GLU A C 1
ATOM 785 O O . GLU A 1 108 ? 12.158 -12.018 -15.73 1 86.73 108 GLU A O 1
ATOM 790 N N . ILE A 1 109 ? 10.785 -12.662 -14.192 1 86.78 109 ILE A N 1
ATOM 791 C CA . ILE A 1 109 ? 10.589 -13.973 -14.802 1 86.78 109 ILE A CA 1
ATOM 792 C C . ILE A 1 109 ? 9.962 -13.811 -16.184 1 86.78 109 ILE A C 1
ATOM 794 O O . ILE A 1 109 ? 10.422 -14.416 -17.156 1 86.78 109 ILE A O 1
ATOM 798 N N . LEU A 1 110 ? 8.962 -12.989 -16.306 1 87.14 110 LEU A N 1
ATOM 799 C CA . LEU A 1 110 ? 8.274 -12.774 -17.573 1 87.14 110 LEU A CA 1
ATOM 800 C C . LEU A 1 110 ? 9.201 -12.118 -18.591 1 87.14 110 LEU A C 1
ATOM 802 O O . LEU A 1 110 ? 9.069 -12.349 -19.796 1 87.14 110 LEU A O 1
ATOM 806 N N . SER A 1 111 ? 10.115 -11.331 -18.079 1 86.25 111 SER A N 1
ATOM 807 C CA . SER A 1 111 ? 11.04 -10.621 -18.957 1 86.25 111 SER A CA 1
ATOM 808 C C . SER A 1 111 ? 12.034 -11.58 -19.604 1 86.25 111 SER A C 1
ATOM 810 O O . SER A 1 111 ? 12.774 -11.195 -20.512 1 86.25 111 SER A O 1
ATOM 812 N N . ASN A 1 112 ? 12.015 -12.809 -19.103 1 85.35 112 ASN A N 1
ATOM 813 C CA . ASN A 1 112 ? 12.932 -13.797 -19.661 1 85.35 112 ASN A CA 1
ATOM 814 C C . ASN A 1 112 ? 12.462 -14.29 -21.027 1 85.35 112 ASN A C 1
ATOM 816 O O . ASN A 1 112 ? 13.217 -14.944 -21.748 1 85.35 112 ASN A O 1
ATOM 820 N N . SER A 1 113 ? 11.319 -13.939 -21.409 1 83.84 113 SER A N 1
ATOM 821 C CA . SER A 1 113 ? 10.794 -14.273 -22.729 1 83.84 113 SER A CA 1
ATOM 822 C C . SER A 1 113 ? 10.629 -13.025 -23.59 1 83.84 113 SER A C 1
ATOM 824 O O . SER A 1 113 ? 10.443 -11.924 -23.068 1 83.84 113 SER A O 1
ATOM 826 N N . GLU A 1 114 ? 10.715 -13.198 -24.912 1 87.47 114 GLU A N 1
ATOM 827 C CA . GLU A 1 114 ? 10.541 -12.078 -25.832 1 87.47 114 GLU A CA 1
ATOM 828 C C . GLU A 1 114 ? 9.145 -11.475 -25.71 1 87.47 114 GLU A C 1
ATOM 830 O O . GLU A 1 114 ? 8.989 -10.252 -25.703 1 87.47 114 GLU A O 1
ATOM 835 N N . GLU A 1 115 ? 8.18 -12.348 -25.65 1 86.32 115 GLU A N 1
ATOM 836 C CA . GLU A 1 115 ? 6.801 -11.888 -25.517 1 86.32 115 GLU A CA 1
ATOM 837 C C . GLU A 1 115 ? 6.613 -11.066 -24.245 1 86.32 115 GLU A C 1
ATOM 839 O O . GLU A 1 115 ? 5.902 -10.059 -24.251 1 86.32 115 GLU A O 1
ATOM 844 N N . GLY A 1 116 ? 7.249 -11.492 -23.2 1 85.32 116 GLY A N 1
ATOM 845 C CA . GLY A 1 116 ? 7.19 -10.778 -21.934 1 85.32 116 GLY A CA 1
ATOM 846 C C . GLY A 1 116 ? 7.851 -9.414 -21.987 1 85.32 116 GLY A C 1
ATOM 847 O O . GLY A 1 116 ? 7.315 -8.438 -21.456 1 85.32 116 GLY A O 1
ATOM 848 N N . ARG A 1 117 ? 8.952 -9.342 -22.7 1 86.29 117 ARG A N 1
ATOM 849 C CA . ARG A 1 117 ? 9.667 -8.076 -22.831 1 86.29 117 ARG A CA 1
ATOM 850 C C . ARG A 1 117 ? 8.852 -7.067 -23.631 1 86.29 117 ARG A C 1
ATOM 852 O O . ARG A 1 117 ? 8.806 -5.884 -23.286 1 86.29 117 ARG A O 1
ATOM 859 N N . ILE A 1 118 ? 8.197 -7.546 -24.613 1 88.72 118 ILE A N 1
ATOM 860 C CA . ILE A 1 118 ? 7.375 -6.674 -25.445 1 88.72 118 ILE A CA 1
ATOM 861 C C . ILE A 1 118 ? 6.196 -6.147 -24.631 1 88.72 118 ILE A C 1
ATOM 863 O O . ILE A 1 118 ? 5.892 -4.952 -24.668 1 88.72 118 ILE A O 1
ATOM 867 N N . ALA A 1 119 ? 5.61 -7.049 -23.932 1 87.51 119 ALA A N 1
ATOM 868 C CA . ALA A 1 119 ? 4.465 -6.657 -23.114 1 87.51 119 ALA A CA 1
ATOM 869 C C . ALA A 1 119 ? 4.859 -5.594 -22.092 1 87.51 119 ALA A C 1
ATOM 871 O O . ALA A 1 119 ? 4.118 -4.633 -21.87 1 87.51 119 ALA A O 1
ATOM 872 N N . ILE A 1 120 ? 6.002 -5.733 -21.484 1 88.2 120 ILE A N 1
ATOM 873 C CA . ILE A 1 120 ? 6.506 -4.81 -20.473 1 88.2 120 ILE A CA 1
ATOM 874 C C . ILE A 1 120 ? 6.83 -3.464 -21.118 1 88.2 120 ILE A C 1
ATOM 876 O O . ILE A 1 120 ? 6.527 -2.41 -20.555 1 88.2 120 ILE A O 1
ATOM 880 N N . SER A 1 121 ? 7.4 -3.516 -22.258 1 87.41 121 SER A N 1
ATOM 881 C CA . SER A 1 121 ? 7.788 -2.297 -22.96 1 87.41 121 SER A CA 1
ATOM 882 C C . SER A 1 121 ? 6.566 -1.491 -23.387 1 87.41 121 SER A C 1
ATOM 884 O O . SER A 1 121 ? 6.632 -0.265 -23.498 1 87.41 121 SER A O 1
ATOM 886 N N . LEU A 1 122 ? 5.456 -2.182 -23.563 1 87.52 122 LEU A N 1
ATOM 887 C CA . LEU A 1 122 ? 4.241 -1.529 -24.039 1 87.52 122 LEU A CA 1
ATOM 888 C C . LEU A 1 122 ? 3.43 -0.974 -22.873 1 87.52 122 LEU A C 1
ATOM 890 O O . LEU A 1 122 ? 2.559 -0.123 -23.067 1 87.52 122 LEU A O 1
ATOM 894 N N . ALA A 1 123 ? 3.698 -1.498 -21.757 1 85.73 123 ALA A N 1
ATOM 895 C CA . ALA A 1 123 ? 2.944 -1.059 -20.585 1 85.73 123 ALA A CA 1
ATOM 896 C C . ALA A 1 123 ? 3.419 0.311 -20.11 1 85.73 123 ALA A C 1
ATOM 898 O O . ALA A 1 123 ? 4.617 0.603 -20.137 1 85.73 123 ALA A O 1
ATOM 899 N N . ASP A 1 124 ? 2.518 1.161 -19.731 1 81.15 124 ASP A N 1
ATOM 900 C CA . ASP A 1 124 ? 2.873 2.473 -19.198 1 81.15 124 ASP A CA 1
ATOM 901 C C . ASP A 1 124 ? 3.774 2.343 -17.972 1 81.15 124 ASP A C 1
ATOM 903 O O . ASP A 1 124 ? 3.364 1.789 -16.95 1 81.15 124 ASP A O 1
ATOM 907 N N . GLY A 1 125 ? 5.056 2.747 -18.151 1 79.57 125 GLY A N 1
ATOM 908 C CA . GLY A 1 125 ? 6.008 2.699 -17.053 1 79.57 125 GLY A CA 1
ATOM 909 C C . GLY A 1 125 ? 6.732 1.37 -16.949 1 79.57 125 GLY A C 1
ATOM 910 O O . GLY A 1 125 ? 7.472 1.134 -15.992 1 79.57 125 GLY A O 1
ATOM 911 N N . GLY A 1 126 ? 6.414 0.517 -17.805 1 79.64 126 GLY A N 1
ATOM 912 C CA . GLY A 1 126 ? 6.949 -0.834 -17.749 1 79.64 126 GLY A CA 1
ATOM 913 C C . GLY A 1 126 ? 8.463 -0.88 -17.837 1 79.64 126 GLY A C 1
ATOM 914 O O . GLY A 1 126 ? 9.113 -1.6 -17.076 1 79.64 126 GLY A O 1
ATOM 915 N N . ILE A 1 127 ? 8.991 -0.083 -18.655 1 74.89 127 ILE A N 1
ATOM 916 C CA . ILE A 1 127 ? 10.433 -0.073 -18.876 1 74.89 127 ILE A CA 1
ATOM 917 C C . ILE A 1 127 ? 11.148 0.369 -17.601 1 74.89 127 ILE A C 1
ATOM 919 O O . ILE A 1 127 ? 12.13 -0.25 -17.186 1 74.89 127 ILE A O 1
ATOM 923 N N . LEU A 1 128 ? 10.633 1.398 -17.042 1 72.18 128 LEU A N 1
ATOM 924 C CA . LEU A 1 128 ? 11.222 1.9 -15.805 1 72.18 128 LEU A CA 1
ATOM 925 C C . LEU A 1 128 ? 11.155 0.847 -14.704 1 72.18 128 LEU A C 1
ATOM 927 O O . LEU A 1 128 ? 12.102 0.689 -13.931 1 72.18 128 LEU A O 1
ATOM 931 N N . THR A 1 129 ? 10.08 0.224 -14.696 1 72.22 129 THR A N 1
ATOM 932 C CA . THR A 1 129 ? 9.884 -0.826 -13.702 1 72.22 129 THR A CA 1
ATOM 933 C C . THR A 1 129 ? 10.874 -1.967 -13.919 1 72.22 129 THR A C 1
ATOM 935 O O . THR A 1 129 ? 11.448 -2.488 -12.96 1 72.22 129 THR A O 1
ATOM 938 N N . LEU A 1 130 ? 11.084 -2.316 -15.082 1 70.01 130 LEU A N 1
ATOM 939 C CA . LEU A 1 130 ? 12.042 -3.365 -15.414 1 70.01 130 LEU A CA 1
ATOM 940 C C . LEU A 1 130 ? 13.454 -2.962 -15.002 1 70.01 130 LEU A C 1
ATOM 942 O O . LEU A 1 130 ? 14.213 -3.784 -14.484 1 70.01 130 LEU A O 1
ATOM 946 N N . VAL A 1 131 ? 13.703 -1.729 -15.271 1 71.44 131 VAL A N 1
ATOM 947 C CA . VAL A 1 131 ? 15.031 -1.221 -14.942 1 71.44 131 VAL A CA 1
ATOM 948 C C . VAL A 1 131 ? 15.246 -1.275 -13.431 1 71.44 131 VAL A C 1
ATOM 950 O O . VAL A 1 131 ? 16.315 -1.675 -12.964 1 71.44 131 VAL A O 1
ATOM 953 N N . GLU A 1 132 ? 14.302 -0.922 -12.824 1 67.45 132 GLU A N 1
ATOM 954 C CA . GLU A 1 132 ? 14.395 -0.908 -11.367 1 67.45 132 GLU A CA 1
ATOM 955 C C . GLU A 1 132 ? 14.528 -2.322 -10.809 1 67.45 132 GLU A C 1
ATOM 957 O O . GLU A 1 132 ? 15.22 -2.539 -9.812 1 67.45 132 GLU A O 1
ATOM 962 N N . THR A 1 133 ? 13.804 -3.174 -11.334 1 60.68 133 THR A N 1
ATOM 963 C CA . THR A 1 133 ? 13.851 -4.578 -10.939 1 60.68 133 THR A CA 1
ATOM 964 C C . THR A 1 133 ? 15.216 -5.183 -11.252 1 60.68 133 THR A C 1
ATOM 966 O O . THR A 1 133 ? 15.771 -5.928 -10.441 1 60.68 133 THR A O 1
ATOM 969 N N . VAL A 1 134 ? 15.644 -4.965 -12.479 1 57.3 134 VAL A N 1
ATOM 970 C CA . VAL A 1 134 ? 16.943 -5.477 -12.9 1 57.3 134 VAL A CA 1
ATOM 971 C C . VAL A 1 134 ? 18.046 -4.854 -12.046 1 57.3 134 VAL A C 1
ATOM 973 O O . VAL A 1 134 ? 19.004 -5.532 -11.668 1 57.3 134 VAL A O 1
ATOM 976 N N . GLU A 1 135 ? 17.872 -3.637 -11.819 1 55.95 135 GLU A N 1
ATOM 977 C CA . GLU A 1 135 ? 18.888 -2.942 -11.034 1 55.95 135 GLU A CA 1
ATOM 978 C C . GLU A 1 135 ? 18.862 -3.391 -9.575 1 55.95 135 GLU A C 1
ATOM 980 O O . GLU A 1 135 ? 19.909 -3.498 -8.934 1 55.95 135 GLU A O 1
ATOM 985 N N . ASP A 1 136 ? 17.781 -3.532 -9.034 1 50.46 136 ASP A N 1
ATOM 986 C CA . ASP A 1 136 ? 17.743 -4.016 -7.657 1 50.46 136 ASP A CA 1
ATOM 987 C C . ASP A 1 136 ? 18.231 -5.46 -7.568 1 50.46 136 ASP A C 1
ATOM 989 O O . ASP A 1 136 ? 18.686 -5.903 -6.512 1 50.46 136 ASP A O 1
ATOM 993 N N . GLY A 1 137 ? 18.068 -6.343 -8.474 1 42.2 137 GLY A N 1
ATOM 994 C CA . GLY A 1 137 ? 18.555 -7.712 -8.529 1 42.2 137 GLY A CA 1
ATOM 995 C C . GLY A 1 137 ? 20.007 -7.813 -8.956 1 42.2 137 GLY A C 1
ATOM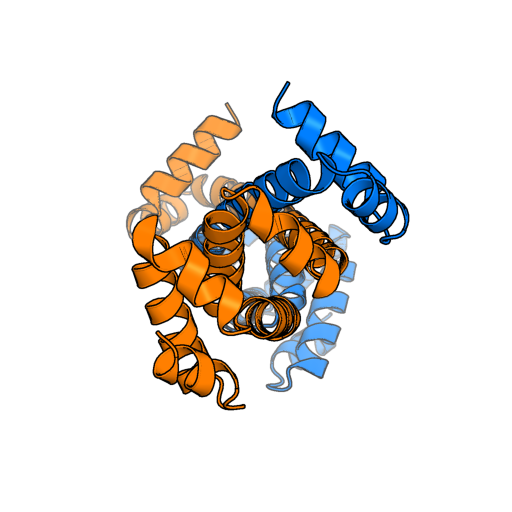 996 O O . GLY A 1 137 ? 20.6 -8.893 -8.911 1 42.2 137 GLY A O 1
ATOM 997 N N . SER A 1 138 ? 20.594 -6.761 -9.616 1 38.55 138 SER A N 1
ATOM 998 C CA . SER A 1 138 ? 22.038 -6.799 -9.827 1 38.55 138 SER A CA 1
ATOM 999 C C . SER A 1 138 ? 22.792 -6.393 -8.565 1 38.55 138 SER A C 1
ATOM 1001 O O . SER A 1 138 ? 22.277 -5.628 -7.747 1 38.55 138 SER A O 1
ATOM 1003 N N . VAL B 1 1 ? -8.51 -28.721 -6.82 1 71.38 1 VAL B N 1
ATOM 1004 C CA . VAL B 1 1 ? -8.019 -27.486 -7.423 1 71.38 1 VAL B CA 1
ATOM 1005 C C . VAL B 1 1 ? -9.09 -26.896 -8.337 1 71.38 1 VAL B C 1
ATOM 1007 O O . VAL B 1 1 ? -9.456 -25.726 -8.201 1 71.38 1 VAL B O 1
ATOM 1010 N N . PRO B 1 2 ? -9.761 -27.717 -9.131 1 72.68 2 PRO B N 1
ATOM 1011 C CA . PRO B 1 2 ? -10.706 -27.129 -10.083 1 72.68 2 PRO B CA 1
ATOM 1012 C C . PRO B 1 2 ? -11.892 -26.455 -9.398 1 72.68 2 PRO B C 1
ATOM 1014 O O . PRO B 1 2 ? -12.262 -25.334 -9.757 1 72.68 2 PRO B O 1
ATOM 1017 N N . PRO B 1 3 ? -12.364 -27.09 -8.419 1 72.7 3 PRO B N 1
ATOM 1018 C CA . PRO B 1 3 ? -13.49 -26.421 -7.763 1 72.7 3 PRO B CA 1
ATOM 1019 C C . PRO B 1 3 ? -13.093 -25.095 -7.118 1 72.7 3 PRO B C 1
ATOM 1021 O O . PRO B 1 3 ? -13.888 -24.152 -7.098 1 72.7 3 PRO B O 1
ATOM 1024 N N . LEU B 1 4 ? -11.943 -25.043 -6.648 1 80.56 4 LEU B N 1
ATOM 1025 C CA . LEU B 1 4 ? -11.461 -23.827 -6.002 1 80.56 4 LEU B CA 1
ATOM 1026 C C . LEU B 1 4 ? -11.279 -22.707 -7.02 1 80.56 4 LEU B C 1
ATOM 1028 O O . LEU B 1 4 ? -11.589 -21.548 -6.736 1 80.56 4 LEU B O 1
ATOM 1032 N N . VAL B 1 5 ? -10.883 -23.131 -8.215 1 81.6 5 VAL B N 1
ATOM 1033 C CA . VAL B 1 5 ? -10.685 -22.159 -9.285 1 81.6 5 VAL B CA 1
ATOM 1034 C C . VAL B 1 5 ? -12.033 -21.594 -9.727 1 81.6 5 VAL B C 1
ATOM 1036 O O . VAL B 1 5 ? -12.133 -20.418 -10.085 1 81.6 5 VAL B O 1
ATOM 1039 N N . GLU B 1 6 ? -13.023 -22.436 -9.587 1 82.95 6 GLU B N 1
ATOM 1040 C CA . GLU B 1 6 ? -14.37 -21.993 -9.934 1 82.95 6 GLU B CA 1
ATOM 1041 C C . GLU B 1 6 ? -14.875 -20.941 -8.951 1 82.95 6 GLU B C 1
ATOM 1043 O O . GLU B 1 6 ? -15.634 -20.045 -9.328 1 82.95 6 GLU B O 1
ATOM 1048 N N . LEU B 1 7 ? -14.428 -21.061 -7.759 1 84.11 7 LEU B N 1
ATOM 1049 C CA . LEU B 1 7 ? -14.839 -20.112 -6.73 1 84.11 7 LEU B CA 1
ATOM 1050 C C . LEU B 1 7 ? -14.231 -18.737 -6.985 1 84.11 7 LEU B C 1
ATOM 1052 O O . LEU B 1 7 ? -14.791 -17.719 -6.571 1 84.11 7 LEU B O 1
ATOM 1056 N N . LEU B 1 8 ? -13.179 -18.713 -7.725 1 84.72 8 LEU B N 1
ATOM 1057 C CA . LEU B 1 8 ? -12.533 -17.452 -8.073 1 84.72 8 LEU B CA 1
ATOM 1058 C C . LEU B 1 8 ? -13.395 -16.649 -9.042 1 84.72 8 LEU B C 1
ATOM 1060 O O . LEU B 1 8 ? -13.233 -15.432 -9.162 1 84.72 8 LEU B O 1
ATOM 1064 N N . LYS B 1 9 ? -14.245 -17.355 -9.715 1 81.94 9 LYS B N 1
ATOM 1065 C CA . LYS B 1 9 ? -15.097 -16.723 -10.718 1 81.94 9 LYS B CA 1
ATOM 1066 C C . LYS B 1 9 ? -16.249 -15.967 -10.063 1 81.94 9 LYS B C 1
ATOM 1068 O O . LYS B 1 9 ? -16.881 -15.118 -10.695 1 81.94 9 LYS B O 1
ATOM 1073 N N . ILE B 1 10 ? -16.441 -16.323 -8.83 1 78.48 10 ILE B N 1
ATOM 1074 C CA . ILE B 1 10 ? -17.565 -15.719 -8.122 1 78.48 10 ILE B CA 1
ATOM 1075 C C . ILE B 1 10 ? -17.245 -14.263 -7.794 1 78.48 10 ILE B C 1
ATOM 1077 O O . ILE B 1 10 ? -16.172 -13.96 -7.266 1 78.48 10 ILE B O 1
ATOM 1081 N N . GLN B 1 11 ? -18.231 -13.425 -8.179 1 76.45 11 GLN B N 1
ATOM 1082 C CA . GLN B 1 11 ? -18.02 -11.992 -8.008 1 76.45 11 GLN B CA 1
ATOM 1083 C C . GLN B 1 11 ? -18.414 -11.541 -6.605 1 76.45 11 GLN B C 1
ATOM 1085 O O . GLN B 1 11 ? -19.323 -10.725 -6.442 1 76.45 11 GLN B O 1
ATOM 1090 N N . ASP B 1 12 ? -18.077 -12.253 -5.643 1 80.59 12 ASP B N 1
ATOM 1091 C CA . ASP B 1 12 ? -18.191 -11.915 -4.228 1 80.59 12 ASP B CA 1
ATOM 1092 C C . ASP B 1 12 ? -16.813 -11.772 -3.585 1 80.59 12 ASP B C 1
ATOM 1094 O O . ASP B 1 12 ? -16.041 -12.732 -3.539 1 80.59 12 ASP B O 1
ATOM 1098 N N . ASN B 1 13 ? -16.569 -10.6 -3.13 1 78.58 13 ASN B N 1
ATOM 1099 C CA . ASN B 1 13 ? -15.235 -10.276 -2.636 1 78.58 13 ASN B CA 1
ATOM 1100 C C . ASN B 1 13 ? -14.808 -11.218 -1.514 1 78.58 13 ASN B C 1
ATOM 1102 O O . ASN B 1 13 ? -13.651 -11.638 -1.456 1 78.58 13 ASN B O 1
ATOM 1106 N N . GLY B 1 14 ? -15.695 -11.514 -0.683 1 82.72 14 GLY B N 1
ATOM 1107 C CA . GLY B 1 14 ? -15.375 -12.407 0.419 1 82.72 14 GLY B CA 1
ATOM 1108 C C . GLY B 1 14 ? -15.025 -13.812 -0.034 1 82.72 14 GLY B C 1
ATOM 1109 O O . GLY B 1 14 ? -14.023 -14.38 0.405 1 82.72 14 GLY B O 1
ATOM 1110 N N . ILE B 1 15 ? -15.754 -14.34 -0.949 1 85.6 15 ILE B N 1
ATOM 1111 C CA . ILE B 1 15 ? -15.537 -15.685 -1.47 1 85.6 15 ILE B CA 1
ATOM 1112 C C . ILE B 1 15 ? -14.27 -15.71 -2.322 1 85.6 15 ILE B C 1
ATOM 1114 O O . ILE B 1 15 ? -13.46 -16.634 -2.214 1 85.6 15 ILE B O 1
ATOM 1118 N N . ARG B 1 16 ? -14.051 -14.724 -3.062 1 86.25 16 ARG B N 1
ATOM 1119 C CA . ARG B 1 16 ? -12.886 -14.649 -3.938 1 86.25 16 ARG B CA 1
ATOM 1120 C C . ARG B 1 16 ? -11.596 -14.577 -3.128 1 86.25 16 ARG B C 1
ATOM 1122 O O . ARG B 1 16 ? -10.587 -15.178 -3.503 1 86.25 16 ARG B O 1
ATOM 1129 N N . GLU B 1 17 ? -11.731 -13.872 -2.084 1 88.15 17 GLU B N 1
ATOM 1130 C CA . GLU B 1 17 ? -10.562 -13.748 -1.219 1 88.15 17 GLU B CA 1
ATOM 1131 C C . GLU B 1 17 ? -10.192 -15.091 -0.596 1 88.15 17 GLU B C 1
ATOM 1133 O O . GLU B 1 17 ? -9.015 -15.456 -0.548 1 88.15 17 GLU B O 1
ATOM 1138 N N . LEU B 1 18 ? -11.261 -15.751 -0.146 1 89.1 18 LEU B N 1
ATOM 1139 C CA . LEU B 1 18 ? -11.029 -17.063 0.449 1 89.1 18 LEU B CA 1
ATOM 1140 C C . LEU B 1 18 ? -10.511 -18.048 -0.594 1 89.1 18 LEU B C 1
ATOM 1142 O O . LEU B 1 18 ? -9.59 -18.821 -0.32 1 89.1 18 LEU B O 1
ATOM 1146 N N . ALA B 1 19 ? -11.099 -18.073 -1.726 1 91.95 19 ALA B N 1
ATOM 1147 C CA . ALA B 1 19 ? -10.664 -18.942 -2.816 1 91.95 19 ALA B CA 1
ATOM 1148 C C . ALA B 1 19 ? -9.221 -18.645 -3.212 1 91.95 19 ALA B C 1
ATOM 1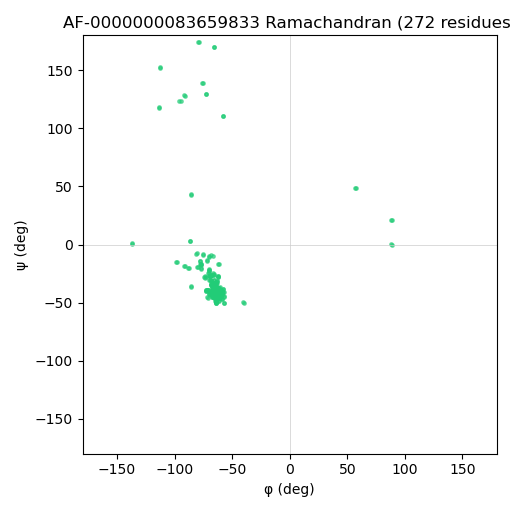150 O O . ALA B 1 19 ? -8.432 -19.565 -3.443 1 91.95 19 ALA B O 1
ATOM 1151 N N . THR B 1 20 ? -8.865 -17.373 -3.297 1 92.97 20 THR B N 1
ATOM 1152 C CA . THR B 1 20 ? -7.51 -16.97 -3.656 1 92.97 20 THR B CA 1
ATOM 1153 C C . THR B 1 20 ? -6.504 -17.478 -2.627 1 92.97 20 THR B C 1
ATOM 1155 O O . THR B 1 20 ? -5.44 -17.984 -2.988 1 92.97 20 THR B O 1
ATOM 1158 N N . ALA B 1 21 ? -6.921 -17.381 -1.39 1 92.95 21 ALA B N 1
ATOM 1159 C CA . ALA B 1 21 ? -6.06 -17.879 -0.32 1 92.95 21 ALA B CA 1
ATOM 1160 C C . ALA B 1 21 ? -5.843 -19.384 -0.446 1 92.95 21 ALA B C 1
ATOM 1162 O O . ALA B 1 21 ? -4.731 -19.877 -0.241 1 92.95 21 ALA B O 1
ATOM 1163 N N . ALA B 1 22 ? -6.871 -20.065 -0.746 1 93.64 22 ALA B N 1
ATOM 1164 C CA . ALA B 1 22 ? -6.782 -21.512 -0.924 1 93.64 22 ALA B CA 1
ATOM 1165 C C . ALA B 1 22 ? -5.868 -21.866 -2.093 1 93.64 22 ALA B C 1
ATOM 1167 O O . ALA B 1 22 ? -5.027 -22.761 -1.983 1 93.64 22 ALA B O 1
ATOM 1168 N N . VAL B 1 23 ? -6.01 -21.239 -3.168 1 93.48 23 VAL B N 1
ATOM 1169 C CA . VAL B 1 23 ? -5.2 -21.494 -4.354 1 93.48 23 VAL B CA 1
ATOM 1170 C C . VAL B 1 23 ? -3.736 -21.173 -4.059 1 93.48 23 VAL B C 1
ATOM 1172 O O . VAL B 1 23 ? -2.836 -21.889 -4.504 1 93.48 23 VAL B O 1
ATOM 1175 N N . LEU B 1 24 ? -3.542 -20.083 -3.326 1 93.75 24 LEU B N 1
ATOM 1176 C CA . LEU B 1 24 ? -2.189 -19.729 -2.908 1 93.75 24 LEU B CA 1
ATOM 1177 C C . LEU B 1 24 ? -1.547 -20.869 -2.125 1 93.75 24 LEU B C 1
ATOM 1179 O O . LEU B 1 24 ? -0.406 -21.249 -2.396 1 93.75 24 LEU B O 1
ATOM 1183 N N . THR B 1 25 ? -2.268 -21.345 -1.162 1 94.34 25 THR B N 1
ATOM 1184 C CA . THR B 1 25 ? -1.776 -22.448 -0.345 1 94.34 25 THR B CA 1
ATOM 1185 C C . THR B 1 25 ? -1.438 -23.656 -1.214 1 94.34 25 THR B C 1
ATOM 1187 O O . THR B 1 25 ? -0.374 -24.26 -1.061 1 94.34 25 THR B O 1
ATOM 1190 N N . LEU B 1 26 ? -2.224 -24.027 -2.117 1 92.71 26 LEU B N 1
ATOM 1191 C CA . LEU B 1 26 ? -2.027 -25.173 -2.997 1 92.71 26 LEU B CA 1
ATOM 1192 C C . LEU B 1 26 ? -0.863 -24.931 -3.953 1 92.71 26 LEU B C 1
ATOM 1194 O O . LEU B 1 26 ? -0.122 -25.86 -4.283 1 92.71 26 LEU B O 1
ATOM 1198 N N . SER B 1 27 ? -0.707 -23.717 -4.367 1 91.91 27 SER B N 1
ATOM 1199 C CA . SER B 1 27 ? 0.33 -23.389 -5.339 1 91.91 27 SER B CA 1
ATOM 1200 C C . SER B 1 27 ? 1.718 -23.455 -4.711 1 91.91 27 SER B C 1
ATOM 1202 O O . SER B 1 27 ? 2.726 -23.446 -5.42 1 91.91 27 SER B O 1
ATOM 1204 N N . SER B 1 28 ? 1.809 -23.516 -3.388 1 91.31 28 SER B N 1
ATOM 1205 C CA . SER B 1 28 ? 3.097 -23.613 -2.709 1 91.31 28 SER B CA 1
ATOM 1206 C C . SER B 1 28 ? 3.777 -24.945 -3.002 1 91.31 28 SER B C 1
ATOM 1208 O O . SER B 1 28 ? 5.001 -25.059 -2.901 1 91.31 28 SER B O 1
ATOM 1210 N N . ALA B 1 29 ? 2.923 -25.87 -3.327 1 90.4 29 ALA B N 1
ATOM 1211 C CA . ALA B 1 29 ? 3.46 -27.167 -3.729 1 90.4 29 ALA B CA 1
ATOM 1212 C C . ALA B 1 29 ? 3.664 -27.233 -5.24 1 90.4 29 ALA B C 1
ATOM 1214 O O . ALA B 1 29 ? 2.714 -27.067 -6.009 1 90.4 29 ALA B O 1
ATOM 1215 N N . ALA B 1 30 ? 4.874 -27.626 -5.645 1 86.96 30 ALA B N 1
ATOM 1216 C CA . ALA B 1 30 ? 5.237 -27.648 -7.059 1 86.96 30 ALA B CA 1
ATOM 1217 C C . ALA B 1 30 ? 4.358 -28.623 -7.836 1 86.96 30 ALA B C 1
ATOM 1219 O O . ALA B 1 30 ? 4.045 -28.39 -9.006 1 86.96 30 ALA B O 1
ATOM 1220 N N . THR B 1 31 ? 3.877 -29.599 -7.163 1 88.22 31 THR B N 1
ATOM 1221 C CA . THR B 1 31 ? 3.082 -30.636 -7.811 1 88.22 31 THR B CA 1
ATOM 1222 C C . THR B 1 31 ? 1.719 -30.092 -8.229 1 88.22 31 THR B C 1
ATOM 1224 O O . THR B 1 31 ? 1.111 -30.589 -9.179 1 88.22 31 THR B O 1
ATOM 1227 N N . ASN B 1 32 ? 1.293 -29.067 -7.56 1 90.21 32 ASN B N 1
ATOM 1228 C CA . ASN B 1 32 ? -0.037 -28.529 -7.829 1 90.21 32 ASN B CA 1
ATOM 1229 C C . ASN B 1 32 ? 0.007 -27.429 -8.886 1 90.21 32 ASN B C 1
ATOM 1231 O O . ASN B 1 32 ? -1.024 -27.074 -9.461 1 90.21 32 ASN B O 1
ATOM 1235 N N . GLN B 1 33 ? 1.139 -26.837 -9.157 1 88.89 33 GLN B N 1
ATOM 1236 C CA . GLN B 1 33 ? 1.278 -25.637 -9.976 1 88.89 33 GLN B CA 1
ATOM 1237 C C . GLN B 1 33 ? 0.796 -25.886 -11.403 1 88.89 33 GLN B C 1
ATOM 1239 O O . GLN B 1 33 ? 0.007 -25.107 -11.942 1 88.89 33 GLN B O 1
ATOM 1244 N N . PRO B 1 34 ? 1.205 -27.047 -11.981 1 85.51 34 PRO B N 1
ATOM 1245 C CA . PRO B 1 34 ? 0.717 -27.291 -13.341 1 85.51 34 PRO B CA 1
ATOM 1246 C C . PRO B 1 34 ? -0.798 -27.467 -13.401 1 85.51 34 PRO B C 1
ATOM 1248 O O . PRO B 1 34 ? -1.433 -27.058 -14.377 1 85.51 34 PRO B O 1
ATOM 1251 N N . ILE B 1 35 ? -1.362 -28.038 -12.397 1 87.08 35 ILE B N 1
ATOM 1252 C CA . ILE B 1 35 ? -2.8 -28.281 -12.352 1 87.08 35 ILE B CA 1
ATOM 1253 C C . ILE B 1 35 ? -3.544 -26.954 -12.233 1 87.08 35 ILE B C 1
ATOM 1255 O O . ILE B 1 35 ? -4.536 -26.726 -12.931 1 87.08 35 ILE B O 1
ATOM 1259 N N . ILE B 1 36 ? -3.058 -26.106 -11.443 1 88.82 36 ILE B N 1
ATOM 1260 C CA . ILE B 1 36 ? -3.673 -24.798 -11.244 1 88.82 36 ILE B CA 1
ATOM 1261 C C . ILE B 1 36 ? -3.56 -23.975 -12.525 1 88.82 36 ILE B C 1
ATOM 1263 O O . ILE B 1 36 ? -4.531 -23.347 -12.955 1 88.82 36 ILE B O 1
ATOM 1267 N N . ALA B 1 37 ? -2.416 -24.012 -13.086 1 84.89 37 ALA B N 1
ATOM 1268 C CA . ALA B 1 37 ? -2.176 -23.255 -14.312 1 84.89 37 ALA B CA 1
ATOM 1269 C C . ALA B 1 37 ? -3.114 -23.706 -15.427 1 84.89 37 ALA B C 1
ATOM 1271 O O . ALA B 1 37 ? -3.66 -22.879 -16.161 1 84.89 37 ALA B O 1
ATOM 1272 N N . SER B 1 38 ? -3.326 -24.965 -15.501 1 84.97 38 SER B N 1
ATOM 1273 C CA . SER B 1 38 ? -4.135 -25.532 -16.575 1 84.97 38 SER B CA 1
ATOM 1274 C C . SER B 1 38 ? -5.623 -25.315 -16.318 1 84.97 38 SER B C 1
ATOM 1276 O O . SER B 1 38 ? -6.441 -25.443 -17.232 1 84.97 38 SER B O 1
ATOM 1278 N N . SER B 1 39 ? -5.978 -25.006 -15.104 1 86.6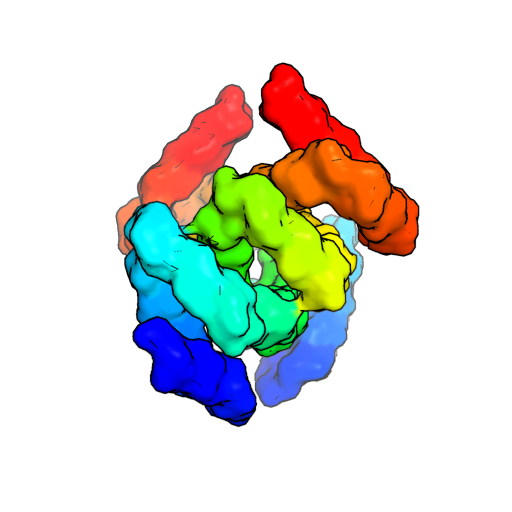6 39 SER B N 1
ATOM 1279 C CA . SER B 1 39 ? -7.381 -24.823 -14.746 1 86.66 39 SER B CA 1
ATOM 1280 C C . SER B 1 39 ? -7.877 -23.437 -15.146 1 86.66 39 SER B C 1
ATOM 1282 O O . SER B 1 39 ? -9.065 -23.136 -15.014 1 86.66 39 SER B O 1
ATOM 1284 N N . GLY B 1 40 ? -6.979 -22.584 -15.588 1 86.18 40 GLY B N 1
ATOM 1285 C CA . GLY B 1 40 ? -7.362 -21.244 -16.003 1 86.18 40 GLY B CA 1
ATOM 1286 C C . GLY B 1 40 ? -7.362 -20.243 -14.864 1 86.18 40 GLY B C 1
ATOM 1287 O O . GLY B 1 40 ? -8.07 -19.236 -14.916 1 86.18 40 GLY B O 1
ATOM 1288 N N . ALA B 1 41 ? -6.661 -20.563 -13.854 1 88.64 41 ALA B N 1
ATOM 1289 C CA . ALA B 1 41 ? -6.628 -19.708 -12.67 1 88.64 41 ALA B CA 1
ATOM 1290 C C . ALA B 1 41 ? -5.914 -18.391 -12.963 1 88.64 41 ALA B C 1
ATOM 1292 O O . ALA B 1 41 ? -6.238 -17.357 -12.374 1 88.64 41 ALA B O 1
ATOM 1293 N N . ALA B 1 42 ? -5.018 -18.341 -13.907 1 89.6 42 ALA B N 1
ATOM 1294 C CA . ALA B 1 42 ? -4.144 -17.197 -14.155 1 89.6 42 ALA B CA 1
ATOM 1295 C C . ALA B 1 42 ? -4.954 -15.959 -14.531 1 89.6 42 ALA B C 1
ATOM 1297 O O . ALA B 1 42 ? -4.806 -14.903 -13.913 1 89.6 42 ALA B O 1
ATOM 1298 N N . PRO B 1 43 ? -5.922 -16.129 -15.501 1 90.18 43 PRO B N 1
ATOM 1299 C CA . PRO B 1 43 ? -6.714 -14.951 -15.865 1 90.18 43 PRO B CA 1
ATOM 1300 C C . PRO B 1 43 ? -7.565 -14.433 -14.708 1 90.18 43 PRO B C 1
ATOM 1302 O O . PRO B 1 43 ? -7.782 -13.225 -14.589 1 90.18 43 PRO B O 1
ATOM 1305 N N . LEU B 1 44 ? -7.992 -15.327 -13.893 1 91.09 44 LEU B N 1
ATOM 1306 C CA . LEU B 1 44 ? -8.825 -14.935 -12.761 1 91.09 44 LEU B CA 1
ATOM 1307 C C . LEU B 1 44 ? -7.997 -14.219 -11.7 1 91.09 44 LEU B C 1
ATOM 1309 O O . LEU B 1 44 ? -8.454 -13.239 -11.107 1 91.09 44 LEU B O 1
ATOM 1313 N N . LEU B 1 45 ? -6.807 -14.682 -11.468 1 92.75 45 LEU B N 1
ATOM 1314 C CA . LEU B 1 45 ? -5.899 -14.053 -10.515 1 92.75 45 LEU B CA 1
ATOM 1315 C C . LEU B 1 45 ? -5.496 -12.66 -10.986 1 92.75 45 LEU B C 1
ATOM 1317 O O . LEU B 1 45 ? -5.371 -11.738 -10.177 1 92.75 45 LEU B O 1
ATOM 1321 N N . VAL B 1 46 ? -5.318 -12.499 -12.278 1 92.65 46 VAL B N 1
ATOM 1322 C CA . VAL B 1 46 ? -4.984 -11.203 -12.858 1 92.65 46 VAL B CA 1
ATOM 1323 C C . VAL B 1 46 ? -6.132 -10.222 -12.626 1 92.65 46 VAL B C 1
ATOM 1325 O O . VAL B 1 46 ? -5.902 -9.04 -12.362 1 92.65 46 VAL B O 1
ATOM 1328 N N . GLN B 1 47 ? -7.338 -10.747 -12.7 1 90.94 47 GLN B N 1
ATOM 1329 C CA . GLN B 1 47 ? -8.5 -9.907 -12.428 1 90.94 47 GLN B CA 1
ATOM 1330 C C . GLN B 1 47 ? -8.512 -9.439 -10.975 1 90.94 47 GLN B C 1
ATOM 1332 O O . GLN B 1 47 ? -8.888 -8.301 -10.687 1 90.94 47 GLN B O 1
ATOM 1337 N N . ILE B 1 48 ? -8.112 -10.292 -10.085 1 90.18 48 ILE B N 1
ATOM 1338 C CA . ILE B 1 48 ? -8.048 -9.96 -8.666 1 90.18 48 ILE B CA 1
ATOM 1339 C C . ILE B 1 48 ? -6.985 -8.89 -8.434 1 90.18 48 ILE B C 1
ATOM 1341 O O . ILE B 1 48 ? -7.159 -8.004 -7.594 1 90.18 48 ILE B O 1
ATOM 1345 N N . LEU B 1 49 ? -5.896 -8.888 -9.169 1 88.87 49 LEU B N 1
ATOM 1346 C CA . LEU B 1 49 ? -4.852 -7.874 -9.075 1 88.87 49 LEU B CA 1
ATOM 1347 C C . LEU B 1 49 ? -5.396 -6.498 -9.445 1 88.87 49 LEU B C 1
ATOM 1349 O O . LEU B 1 49 ? -4.924 -5.481 -8.932 1 88.87 49 LEU B O 1
ATOM 1353 N N . LYS B 1 50 ? -6.396 -6.514 -10.266 1 86.54 50 LYS B N 1
ATOM 1354 C CA . LYS B 1 50 ? -6.949 -5.266 -10.786 1 86.54 50 LYS B CA 1
ATOM 1355 C C . LYS B 1 50 ? -7.985 -4.683 -9.83 1 86.54 50 LYS B C 1
ATOM 1357 O O . LYS B 1 50 ? -8.043 -3.468 -9.634 1 86.54 50 LYS B O 1
ATOM 1362 N N . SER B 1 51 ? -8.724 -5.577 -9.213 1 84.67 51 SER B N 1
ATOM 1363 C CA . SER B 1 51 ? -9.896 -5.022 -8.544 1 84.67 51 SER B CA 1
ATOM 1364 C C . SER B 1 51 ? -10.087 -5.637 -7.162 1 84.67 51 SER B C 1
ATOM 1366 O O . SER B 1 51 ? -11.085 -5.369 -6.489 1 84.67 51 SER B O 1
ATOM 1368 N N . GLY B 1 52 ? -9.283 -6.479 -6.727 1 81.42 52 GLY B N 1
ATOM 1369 C CA . GLY B 1 52 ? -9.458 -7.152 -5.45 1 81.42 52 GLY B CA 1
ATOM 1370 C C . GLY B 1 52 ? -9.041 -6.302 -4.265 1 81.42 52 GLY B C 1
ATOM 1371 O O . GLY B 1 52 ? -8.662 -5.141 -4.43 1 81.42 52 GLY B O 1
ATOM 1372 N N . SER B 1 53 ? -9.311 -6.859 -3.153 1 80.11 53 SER B N 1
ATOM 1373 C CA . SER B 1 53 ? -8.844 -6.254 -1.91 1 80.11 53 SER B CA 1
ATOM 1374 C C . SER B 1 53 ? -7.323 -6.29 -1.815 1 80.11 53 SER B C 1
ATOM 1376 O O . SER B 1 53 ? -6.661 -6.954 -2.616 1 80.11 53 SER B O 1
ATOM 1378 N N . VAL B 1 54 ? -6.728 -5.591 -0.834 1 79.96 54 VAL B N 1
ATOM 1379 C CA . VAL B 1 54 ? -5.283 -5.567 -0.631 1 79.96 54 VAL B CA 1
ATOM 1380 C C . VAL B 1 54 ? -4.771 -6.986 -0.397 1 79.96 54 VAL B C 1
ATOM 1382 O O . VAL B 1 54 ? -3.807 -7.418 -1.033 1 79.96 54 VAL B O 1
ATOM 1385 N N . GLN B 1 55 ? -5.494 -7.645 0.471 1 83.29 55 GLN B N 1
ATOM 1386 C CA . GLN B 1 55 ? -5.075 -9.01 0.772 1 83.29 55 GLN B CA 1
ATOM 1387 C C . GLN B 1 55 ? -5.247 -9.918 -0.442 1 83.29 55 GLN B C 1
ATOM 1389 O O . GLN B 1 55 ? -4.399 -10.772 -0.711 1 83.29 55 GLN B O 1
ATOM 1394 N N . GLY B 1 56 ? -6.352 -9.731 -1.142 1 87.24 56 GLY B N 1
ATOM 1395 C CA . GLY B 1 56 ? -6.56 -10.498 -2.359 1 87.24 56 GLY B CA 1
ATOM 1396 C C . GLY B 1 56 ? -5.462 -10.295 -3.387 1 87.24 56 GLY B C 1
ATOM 1397 O O . GLY B 1 56 ? -5.01 -11.253 -4.017 1 87.24 56 GLY B O 1
ATOM 1398 N N . LYS B 1 57 ? -5.028 -9.092 -3.518 1 88.35 57 LYS B N 1
ATOM 1399 C CA . LYS B 1 57 ? -3.968 -8.773 -4.47 1 88.35 57 LYS B CA 1
ATOM 1400 C C . LYS B 1 57 ? -2.647 -9.416 -4.058 1 88.35 57 LYS B C 1
ATOM 1402 O O . LYS B 1 57 ? -1.903 -9.916 -4.904 1 88.35 57 LYS B O 1
ATOM 1407 N N . VAL B 1 58 ? -2.431 -9.448 -2.796 1 88.23 58 VAL B N 1
ATOM 1408 C CA . VAL B 1 58 ? -1.216 -10.067 -2.276 1 88.23 58 VAL B CA 1
ATOM 1409 C C . VAL B 1 58 ? -1.217 -11.56 -2.599 1 88.23 58 VAL B C 1
ATOM 1411 O O . VAL B 1 58 ? -0.227 -12.092 -3.106 1 88.23 58 VAL B O 1
ATOM 1414 N N . ASP B 1 59 ? -2.284 -12.096 -2.256 1 91.78 59 ASP B N 1
ATOM 1415 C CA . ASP B 1 59 ? -2.388 -13.532 -2.493 1 91.78 59 ASP B CA 1
ATOM 1416 C C . ASP B 1 59 ? -2.281 -13.853 -3.982 1 91.78 59 ASP B C 1
ATOM 1418 O O . ASP B 1 59 ? -1.639 -14.832 -4.367 1 91.78 59 ASP B O 1
ATOM 1422 N N . ALA B 1 60 ? -2.902 -13.043 -4.778 1 93.47 60 ALA B N 1
ATOM 1423 C CA . ALA B 1 60 ? -2.901 -13.264 -6.222 1 93.47 60 ALA B CA 1
ATOM 1424 C C . ALA B 1 60 ? -1.49 -13.156 -6.792 1 93.47 60 ALA B C 1
ATOM 1426 O O . ALA B 1 60 ? -1.049 -14.027 -7.545 1 93.47 60 ALA B O 1
ATOM 1427 N N . VAL B 1 61 ? -0.784 -12.122 -6.435 1 93.32 61 VAL B N 1
ATOM 1428 C CA . VAL B 1 61 ? 0.556 -11.919 -6.977 1 93.32 61 VAL B CA 1
ATOM 1429 C C . VAL B 1 61 ? 1.479 -13.042 -6.508 1 93.32 61 VAL B C 1
ATOM 1431 O O . VAL B 1 61 ? 2.316 -13.526 -7.274 1 93.32 61 VAL B O 1
ATOM 1434 N N . THR B 1 62 ? 1.391 -13.436 -5.274 1 92.49 62 THR B N 1
ATOM 1435 C CA . THR B 1 62 ? 2.213 -14.515 -4.739 1 92.49 62 THR B CA 1
ATOM 1436 C C . THR B 1 62 ? 1.917 -15.828 -5.458 1 92.49 62 THR B C 1
ATOM 1438 O O . THR B 1 62 ? 2.834 -16.588 -5.777 1 92.49 62 THR B O 1
ATOM 1441 N N . THR B 1 63 ? 0.675 -16.028 -5.701 1 93.09 63 THR B N 1
ATOM 1442 C CA . THR B 1 63 ? 0.275 -17.229 -6.425 1 93.09 63 THR B CA 1
ATOM 1443 C C . THR B 1 63 ? 0.832 -17.216 -7.845 1 93.09 63 THR B C 1
ATOM 1445 O O . THR B 1 63 ? 1.402 -18.208 -8.304 1 93.09 63 THR B O 1
ATOM 1448 N N . LEU B 1 64 ? 0.663 -16.151 -8.54 1 92.99 64 LEU B N 1
ATOM 1449 C CA . LEU B 1 64 ? 1.175 -16.02 -9.9 1 92.99 64 LEU B CA 1
ATOM 1450 C C . LEU B 1 64 ? 2.685 -16.23 -9.935 1 92.99 64 LEU B C 1
ATOM 1452 O O . LEU B 1 64 ? 3.211 -16.831 -10.874 1 92.99 64 LEU B O 1
ATOM 1456 N N . HIS B 1 65 ? 3.341 -15.723 -8.921 1 91.13 65 HIS B N 1
ATOM 1457 C CA . HIS B 1 65 ? 4.779 -15.934 -8.799 1 91.13 65 HIS B CA 1
ATOM 1458 C C . HIS B 1 65 ? 5.108 -17.416 -8.66 1 91.13 65 HIS B C 1
ATOM 1460 O O . HIS B 1 65 ? 6.022 -17.918 -9.319 1 91.13 65 HIS B O 1
ATOM 1466 N N . ASN B 1 66 ? 4.385 -18.02 -7.86 1 90.75 66 ASN B N 1
ATOM 1467 C CA . ASN B 1 66 ? 4.577 -19.455 -7.68 1 90.75 66 ASN B CA 1
ATOM 1468 C C . ASN B 1 66 ? 4.365 -20.216 -8.986 1 90.75 66 ASN B C 1
ATOM 1470 O O . ASN B 1 66 ? 5.09 -21.169 -9.278 1 90.75 66 ASN B O 1
ATOM 1474 N N . LEU B 1 67 ? 3.409 -19.81 -9.716 1 89.31 67 LEU B N 1
ATOM 1475 C CA . LEU B 1 67 ? 3.064 -20.489 -10.96 1 89.31 67 LEU B CA 1
ATOM 1476 C C . LEU B 1 67 ? 4.092 -20.19 -12.046 1 89.31 67 LEU B C 1
ATOM 1478 O O . LEU B 1 67 ? 4.257 -20.974 -12.983 1 89.31 67 LEU B O 1
ATOM 1482 N N . SER B 1 68 ? 4.705 -19.108 -12.002 1 85.5 68 SER B N 1
ATOM 1483 C CA . SER B 1 68 ? 5.632 -18.675 -13.043 1 85.5 68 SER B CA 1
ATOM 1484 C C . SER B 1 68 ? 6.969 -19.4 -12.929 1 85.5 68 SER B C 1
ATOM 1486 O O . SER B 1 68 ? 7.789 -19.349 -13.848 1 85.5 68 SER B O 1
ATOM 1488 N N . THR B 1 69 ? 7.244 -19.944 -11.736 1 75.69 69 THR B N 1
ATOM 1489 C CA . THR B 1 69 ? 8.513 -20.636 -11.536 1 75.69 69 THR B CA 1
ATOM 1490 C C . THR B 1 69 ? 8.629 -21.834 -12.475 1 75.69 69 THR B C 1
ATOM 1492 O O . THR B 1 69 ? 9.733 -22.308 -12.75 1 75.69 69 THR B O 1
ATOM 1495 N N . GLY B 1 70 ? 7.471 -22.257 -13.035 1 68.1 70 GLY B N 1
ATOM 1496 C CA . GLY B 1 70 ? 7.497 -23.313 -14.034 1 68.1 70 GLY B CA 1
ATOM 1497 C C . GLY B 1 70 ? 7.498 -22.788 -15.457 1 68.1 70 GLY B C 1
ATOM 1498 O O . GLY B 1 70 ? 6.853 -21.78 -15.753 1 68.1 70 GLY B O 1
ATOM 1499 N N . ILE B 1 71 ? 8.501 -23.148 -16.339 1 60.95 71 ILE B N 1
ATOM 1500 C CA . ILE B 1 71 ? 8.734 -22.676 -17.7 1 60.95 71 ILE B CA 1
ATOM 1501 C C . ILE B 1 71 ? 7.403 -22.558 -18.44 1 60.95 71 ILE B C 1
ATOM 1503 O O . ILE B 1 71 ? 7.147 -21.555 -19.111 1 60.95 71 ILE B O 1
ATOM 1507 N N . GLU B 1 72 ? 6.544 -23.582 -18.422 1 64.79 72 GLU B N 1
ATOM 1508 C CA . GLU B 1 72 ? 5.302 -23.628 -19.188 1 64.79 72 GLU B CA 1
ATOM 1509 C C . GLU B 1 72 ? 4.305 -22.587 -18.687 1 64.79 72 GLU B C 1
ATOM 1511 O O . GLU B 1 72 ? 3.455 -22.117 -19.446 1 64.79 72 GLU B O 1
ATOM 1516 N N . ASN B 1 73 ? 4.595 -21.994 -17.592 1 67.94 73 ASN B N 1
ATOM 1517 C CA . ASN B 1 73 ? 3.56 -21.199 -16.94 1 67.94 73 ASN B CA 1
ATOM 1518 C C . ASN B 1 73 ? 3.703 -19.716 -17.268 1 67.94 73 ASN B C 1
ATOM 1520 O O . ASN B 1 73 ? 2.727 -18.965 -17.206 1 67.94 73 ASN B O 1
ATOM 1524 N N . SER B 1 74 ? 4.842 -19.358 -17.78 1 75.04 74 SER B N 1
ATOM 1525 C CA . SER B 1 74 ? 5.057 -17.958 -18.132 1 75.04 74 SER B CA 1
ATOM 1526 C C . SER B 1 74 ? 4.202 -17.551 -19.327 1 75.04 74 SER B C 1
ATOM 1528 O O . SER B 1 74 ? 3.715 -16.421 -19.392 1 75.04 74 SER B O 1
ATOM 1530 N N . ILE B 1 75 ? 3.906 -18.504 -20.128 1 77.23 75 ILE B N 1
ATOM 1531 C CA . ILE B 1 75 ? 3.117 -18.226 -21.323 1 77.23 75 ILE B CA 1
ATOM 1532 C C . ILE B 1 75 ? 1.668 -17.943 -20.931 1 77.23 75 ILE B C 1
ATOM 1534 O O . ILE B 1 75 ? 1.044 -17.02 -21.46 1 77.23 75 ILE B O 1
ATOM 1538 N N . GLU B 1 76 ? 1.246 -18.675 -20.033 1 80.46 76 GLU B N 1
ATOM 1539 C CA . GLU B 1 76 ? -0.133 -18.503 -19.587 1 80.46 76 GLU B CA 1
ATOM 1540 C C . GLU B 1 76 ? -0.334 -17.144 -18.923 1 80.46 76 GLU B C 1
ATOM 1542 O O . GLU B 1 76 ? -1.378 -16.511 -19.094 1 80.46 76 GLU B O 1
ATOM 1547 N N . LEU B 1 77 ? 0.643 -16.692 -18.288 1 84.73 77 LEU B N 1
ATOM 1548 C CA . LEU B 1 77 ? 0.581 -15.4 -17.615 1 84.73 77 LEU B CA 1
ATOM 1549 C C . LEU B 1 77 ? 0.581 -14.259 -18.628 1 84.73 77 LEU B C 1
ATOM 1551 O O . LEU B 1 77 ? -0.148 -13.278 -18.464 1 84.73 77 LEU B O 1
ATOM 1555 N N . LEU B 1 78 ? 1.377 -14.48 -19.642 1 83.1 78 LEU B N 1
ATOM 1556 C CA . LEU B 1 78 ? 1.431 -13.482 -20.705 1 83.1 78 LEU B CA 1
ATOM 1557 C C . LEU B 1 78 ? 0.113 -13.43 -21.469 1 83.1 78 LEU B C 1
ATOM 1559 O O . LEU B 1 78 ? -0.37 -12.347 -21.808 1 83.1 78 LEU B O 1
ATOM 1563 N N . ASP B 1 79 ? -0.459 -14.594 -21.606 1 83.62 79 ASP B N 1
ATOM 1564 C CA . ASP B 1 79 ? -1.74 -14.684 -22.299 1 83.62 79 ASP B CA 1
ATOM 1565 C C . ASP B 1 79 ? -2.852 -14.025 -21.486 1 83.62 79 ASP B C 1
ATOM 1567 O O . ASP B 1 79 ? -3.798 -13.473 -22.052 1 83.62 79 ASP B O 1
ATOM 1571 N N . ALA B 1 80 ? -2.684 -13.987 -20.227 1 84.76 80 ALA B N 1
ATOM 1572 C CA . ALA B 1 80 ? -3.678 -13.407 -19.328 1 84.76 80 ALA B CA 1
ATOM 1573 C C . ALA B 1 80 ? -3.467 -11.903 -19.174 1 84.76 80 ALA B C 1
ATOM 1575 O O . ALA B 1 80 ? -4.173 -11.247 -18.405 1 84.76 80 ALA B O 1
ATOM 1576 N N . SER B 1 81 ? -2.497 -11.3 -19.885 1 87.47 81 SER B N 1
ATOM 1577 C CA . SER B 1 81 ? -2.205 -9.871 -19.84 1 87.47 81 SER B CA 1
ATOM 1578 C C . SER B 1 81 ? -1.89 -9.416 -18.419 1 87.47 81 SER B C 1
ATOM 1580 O O . SER B 1 81 ? -2.422 -8.406 -17.953 1 87.47 81 SER B O 1
ATOM 1582 N N . ALA B 1 82 ? -0.975 -10.198 -17.775 1 89.32 82 ALA B N 1
ATOM 1583 C CA . ALA B 1 82 ? -0.649 -9.973 -16.369 1 89.32 82 ALA B CA 1
ATOM 1584 C C . ALA B 1 82 ? 0.297 -8.787 -16.207 1 89.32 82 ALA B C 1
ATOM 1586 O O . ALA B 1 82 ? 0.372 -8.186 -15.133 1 89.32 82 ALA B O 1
ATOM 1587 N N . VAL B 1 83 ? 0.892 -8.313 -17.196 1 89.42 83 VAL B N 1
ATOM 1588 C CA . VAL B 1 83 ? 1.979 -7.343 -17.107 1 89.42 83 VAL B CA 1
ATOM 1589 C C . VAL B 1 83 ? 1.427 -5.986 -16.677 1 89.42 83 VAL B C 1
ATOM 1591 O O . VAL B 1 83 ? 1.928 -5.376 -15.73 1 89.42 83 VAL B O 1
ATOM 1594 N N . SER B 1 84 ? 0.365 -5.578 -17.262 1 89.88 84 SER B N 1
ATOM 1595 C CA . SER B 1 84 ? -0.18 -4.254 -16.98 1 89.88 84 SER B CA 1
ATOM 1596 C C . SER B 1 84 ? -0.676 -4.155 -15.541 1 89.88 84 SER B C 1
ATOM 1598 O O . SER B 1 84 ? -0.312 -3.227 -14.816 1 89.88 84 SER B O 1
ATOM 1600 N N . PRO B 1 85 ? -1.408 -5.16 -15.088 1 90.26 85 PRO B N 1
ATOM 1601 C CA . PRO B 1 85 ? -1.835 -5.12 -13.687 1 90.26 85 PRO B CA 1
ATOM 1602 C C . PRO B 1 85 ? -0.662 -5.158 -12.711 1 90.26 85 PRO B C 1
ATOM 1604 O O . PRO B 1 85 ? -0.718 -4.535 -11.647 1 90.26 85 PRO B O 1
ATOM 1607 N N . LEU B 1 86 ? 0.379 -5.802 -13.073 1 90.18 86 LEU B N 1
ATOM 1608 C CA . LEU B 1 86 ? 1.552 -5.889 -12.21 1 90.18 86 LEU B CA 1
ATOM 1609 C C . LEU B 1 86 ? 2.271 -4.546 -12.134 1 90.18 86 LEU B C 1
ATOM 1611 O O . LEU B 1 86 ? 2.697 -4.125 -11.056 1 90.18 86 LEU B O 1
ATOM 1615 N N . ILE B 1 87 ? 2.344 -3.908 -13.194 1 89.01 87 ILE B N 1
ATOM 1616 C CA . ILE B 1 87 ? 2.98 -2.596 -13.24 1 89.01 87 ILE B CA 1
ATOM 1617 C C . ILE B 1 87 ? 2.154 -1.593 -12.438 1 89.01 87 ILE B C 1
ATOM 1619 O O . ILE B 1 87 ? 2.705 -0.78 -11.693 1 89.01 87 ILE B O 1
ATOM 1623 N N . ASN B 1 88 ? 0.878 -1.729 -12.589 1 86.68 88 ASN B N 1
ATOM 1624 C CA . ASN B 1 88 ? -0 -0.851 -11.824 1 86.68 88 ASN B CA 1
ATOM 1625 C C . ASN B 1 88 ? 0.128 -1.099 -10.324 1 86.68 88 ASN B C 1
ATOM 1627 O O . ASN B 1 88 ? 0.107 -0.156 -9.53 1 86.68 88 ASN B O 1
ATOM 1631 N N . LEU B 1 89 ? 0.273 -2.309 -9.983 1 85.53 89 LEU B N 1
ATOM 1632 C CA . LEU B 1 89 ? 0.475 -2.668 -8.583 1 85.53 89 LEU B CA 1
ATOM 1633 C C . LEU B 1 89 ? 1.764 -2.056 -8.046 1 85.53 89 LEU B C 1
ATOM 1635 O O . LEU B 1 89 ? 1.794 -1.546 -6.923 1 85.53 89 LEU B O 1
ATOM 1639 N N . LEU B 1 90 ? 2.793 -2.049 -8.834 1 86.75 90 LEU B N 1
ATOM 1640 C CA . LEU B 1 90 ? 4.072 -1.479 -8.427 1 86.75 90 LEU B CA 1
ATOM 1641 C C . LEU B 1 90 ? 3.962 0.032 -8.252 1 86.75 90 LEU B C 1
ATOM 1643 O O . LEU B 1 90 ? 4.565 0.601 -7.339 1 86.75 90 LEU B O 1
ATOM 1647 N N . LYS B 1 91 ? 3.232 0.585 -9.069 1 82.57 91 LYS B N 1
ATOM 1648 C CA . LYS B 1 91 ? 2.994 2.02 -8.936 1 82.57 91 LYS B CA 1
ATOM 1649 C C . LYS B 1 91 ? 2.275 2.339 -7.629 1 82.57 91 LYS B C 1
ATOM 1651 O O . LYS B 1 91 ? 2.617 3.308 -6.947 1 82.57 91 LYS B O 1
ATOM 1656 N N . ASP B 1 92 ? 1.333 1.516 -7.314 1 80.21 92 ASP B N 1
ATOM 1657 C CA . ASP B 1 92 ? 0.628 1.669 -6.045 1 80.21 92 ASP B CA 1
ATOM 1658 C C . ASP B 1 92 ? 1.575 1.476 -4.863 1 80.21 92 ASP B C 1
ATOM 1660 O O . ASP B 1 92 ? 1.507 2.215 -3.879 1 80.21 92 ASP B O 1
ATOM 1664 N N . CYS B 1 93 ? 2.431 0.554 -5.023 1 82.21 93 CYS B N 1
ATOM 1665 C CA . CYS B 1 93 ? 3.391 0.269 -3.962 1 82.21 93 CYS B CA 1
ATOM 1666 C C . CYS B 1 93 ? 4.316 1.458 -3.729 1 82.21 93 CYS B C 1
ATOM 1668 O O . CYS B 1 93 ? 4.72 1.723 -2.595 1 82.21 93 CYS B O 1
ATOM 1670 N N . LYS B 1 94 ? 4.684 2.111 -4.717 1 79.02 94 LYS B N 1
ATOM 1671 C CA . LYS B 1 94 ? 5.54 3.287 -4.588 1 79.02 94 LYS B CA 1
ATOM 1672 C C . LYS B 1 94 ? 4.84 4.392 -3.801 1 79.02 94 LYS B C 1
ATOM 1674 O O . LYS B 1 94 ? 5.471 5.084 -2.999 1 79.02 94 LYS B O 1
ATOM 1679 N N . LYS B 1 95 ? 3.521 4.549 -3.973 1 77.18 95 LYS B N 1
ATOM 1680 C CA . LYS B 1 95 ? 2.739 5.513 -3.206 1 77.18 95 LYS B CA 1
ATOM 1681 C C . LYS B 1 95 ? 2.783 5.194 -1.714 1 77.18 95 LYS B C 1
ATOM 1683 O O . LYS B 1 95 ? 2.939 6.094 -0.886 1 77.18 95 LYS B O 1
ATOM 1688 N N . TYR B 1 96 ? 2.765 3.877 -1.456 1 81.09 96 TYR B N 1
ATOM 1689 C CA . TYR B 1 96 ? 2.78 3.458 -0.058 1 81.09 96 TYR B CA 1
ATOM 1690 C C . TYR B 1 96 ? 4.158 3.667 0.559 1 81.09 96 TYR B C 1
ATOM 1692 O O . TYR B 1 96 ? 4.277 3.883 1.767 1 81.09 96 TYR B O 1
ATOM 1700 N N . SER B 1 97 ? 5.148 3.625 -0.311 1 81.8 97 SER B N 1
ATOM 1701 C CA . SER B 1 97 ? 6.487 3.921 0.186 1 81.8 97 SER B CA 1
ATOM 1702 C C . SER B 1 97 ? 6.594 5.367 0.66 1 81.8 97 SER B C 1
ATOM 1704 O O . SER B 1 97 ? 7.203 5.642 1.696 1 81.8 97 SER B O 1
ATOM 1706 N N . LYS B 1 98 ? 6.053 6.232 -0.054 1 78.12 98 LYS B N 1
ATOM 1707 C CA . LYS B 1 98 ? 6.032 7.637 0.34 1 78.12 98 LYS B CA 1
ATOM 1708 C C . LYS B 1 98 ? 5.234 7.836 1.625 1 78.12 98 LYS B C 1
ATOM 1710 O O . LYS B 1 98 ? 5.628 8.618 2.493 1 78.12 98 LYS B O 1
ATOM 1715 N N . PHE B 1 99 ? 4.19 6.999 1.795 1 83.52 99 PHE B N 1
ATOM 1716 C CA . PHE B 1 99 ? 3.396 6.989 3.018 1 83.52 99 PHE B CA 1
ATOM 1717 C C . PHE B 1 99 ? 4.259 6.628 4.221 1 83.52 99 PHE B C 1
ATOM 1719 O O . PHE B 1 99 ? 4.21 7.303 5.251 1 83.52 99 PHE B O 1
ATOM 1726 N N . ALA B 1 100 ? 4.957 5.653 3.923 1 85.35 100 ALA B N 1
ATOM 1727 C CA . ALA B 1 100 ? 5.78 5.129 5.01 1 85.35 100 ALA B CA 1
ATOM 1728 C C . ALA B 1 100 ? 6.835 6.144 5.438 1 85.35 100 ALA B C 1
ATOM 1730 O O . ALA B 1 100 ? 7.107 6.301 6.63 1 85.35 100 ALA B O 1
ATOM 1731 N N . GLU B 1 101 ? 7.37 6.817 4.483 1 85.79 101 GLU B N 1
ATOM 1732 C CA . GLU B 1 101 ? 8.377 7.834 4.768 1 85.79 101 GLU B CA 1
ATOM 1733 C C . GLU B 1 101 ? 7.792 8.973 5.597 1 85.79 101 GLU B C 1
ATOM 1735 O O . GLU B 1 101 ? 8.384 9.39 6.595 1 85.79 101 GLU B O 1
ATOM 1740 N N . LYS B 1 102 ? 6.644 9.422 5.173 1 87.04 102 LYS B N 1
ATOM 1741 C CA . LYS B 1 102 ? 5.999 10.53 5.872 1 87.04 102 LYS B CA 1
ATOM 1742 C C . LYS B 1 102 ? 5.537 10.107 7.264 1 87.04 102 LYS B C 1
ATOM 1744 O O . LYS B 1 102 ? 5.707 10.85 8.232 1 87.04 102 LYS B O 1
ATOM 1749 N N . ALA B 1 103 ? 4.962 8.956 7.344 1 89.83 103 ALA B N 1
ATOM 1750 C CA . ALA B 1 103 ? 4.503 8.435 8.629 1 89.83 103 ALA B CA 1
ATOM 1751 C C . ALA B 1 103 ? 5.67 8.254 9.596 1 89.83 103 ALA B C 1
ATOM 1753 O O . ALA B 1 103 ? 5.569 8.606 10.773 1 89.83 103 ALA B O 1
ATOM 1754 N N . THR B 1 104 ? 6.764 7.747 9.1 1 88.46 104 THR B N 1
ATOM 1755 C CA . THR B 1 104 ? 7.948 7.548 9.928 1 88.46 104 THR B CA 1
ATOM 1756 C C . THR B 1 104 ? 8.49 8.884 10.426 1 88.46 104 THR B C 1
ATOM 1758 O O . THR B 1 104 ? 8.864 9.012 11.594 1 88.46 104 THR B O 1
ATOM 1761 N N . SER B 1 105 ? 8.529 9.795 9.484 1 87.6 105 SER B N 1
ATOM 1762 C CA . SER B 1 105 ? 8.989 11.131 9.849 1 87.6 105 SER B CA 1
ATOM 1763 C C . SER B 1 105 ? 8.111 11.739 10.938 1 87.6 105 SER B C 1
ATOM 1765 O O . SER B 1 105 ? 8.618 12.353 11.88 1 87.6 105 SER B O 1
ATOM 1767 N N . LEU B 1 106 ? 6.884 11.595 10.806 1 88.64 106 LEU B N 1
ATOM 1768 C CA . LEU B 1 106 ? 5.937 12.115 11.786 1 88.64 106 LEU B CA 1
ATOM 1769 C C . LEU B 1 106 ? 6.126 11.435 13.138 1 88.64 106 LEU B C 1
ATOM 1771 O O . LEU B 1 106 ? 6.15 12.102 14.175 1 88.64 106 LEU B O 1
ATOM 1775 N N . LEU B 1 107 ? 6.258 10.19 13.178 1 88.93 107 LEU B N 1
ATOM 1776 C CA . LEU B 1 107 ? 6.488 9.454 14.417 1 88.93 107 LEU B CA 1
ATOM 1777 C C . LEU B 1 107 ? 7.788 9.898 15.079 1 88.93 107 LEU B C 1
ATOM 1779 O O . LEU B 1 107 ? 7.879 9.947 16.307 1 88.93 107 LEU B O 1
ATOM 1783 N N . GLU B 1 108 ? 8.751 10.178 14.236 1 86.74 108 GLU B N 1
ATOM 1784 C CA . GLU B 1 108 ? 10.01 10.71 14.751 1 86.74 108 GLU B CA 1
ATOM 1785 C C . GLU B 1 108 ? 9.794 12.037 15.473 1 86.74 108 GLU B C 1
ATOM 1787 O O . GLU B 1 108 ? 10.338 12.254 16.558 1 86.74 108 GLU B O 1
ATOM 1792 N N . ILE B 1 109 ? 9.089 12.868 14.908 1 86.6 109 ILE B N 1
ATOM 1793 C CA . ILE B 1 109 ? 8.802 14.166 15.509 1 86.6 109 ILE B CA 1
ATOM 1794 C C . ILE B 1 109 ? 8.065 13.97 16.832 1 86.6 109 ILE B C 1
ATOM 1796 O O . ILE B 1 109 ? 8.422 14.576 17.845 1 86.6 109 ILE B O 1
ATOM 1800 N N . LEU B 1 110 ? 7.079 13.109 16.854 1 87.1 110 LEU B N 1
ATOM 1801 C CA . LEU B 1 110 ? 6.289 12.863 18.056 1 87.1 110 LEU B CA 1
ATOM 1802 C C . LEU B 1 110 ? 7.143 12.223 19.145 1 87.1 110 LEU B C 1
ATOM 1804 O O . LEU B 1 110 ? 6.905 12.44 20.335 1 87.1 110 LEU B O 1
ATOM 1808 N N . SER B 1 111 ? 8.115 11.471 18.704 1 86.14 111 SER B N 1
ATOM 1809 C CA . SER B 1 111 ? 8.978 10.775 19.652 1 86.14 111 SER B CA 1
ATOM 1810 C C . SER B 1 111 ? 9.884 11.752 20.394 1 86.14 111 SER B C 1
ATOM 1812 O O . SER B 1 111 ? 10.545 11.378 21.366 1 86.14 111 SER B O 1
ATOM 1814 N N . ASN B 1 112 ? 9.881 12.985 19.896 1 85.38 112 ASN B N 1
ATOM 1815 C CA . ASN B 1 112 ? 10.716 13.991 20.544 1 85.38 112 ASN B CA 1
ATOM 1816 C C . ASN B 1 112 ? 10.11 14.458 21.864 1 85.38 112 ASN B C 1
ATOM 1818 O O . ASN B 1 112 ? 10.773 15.132 22.653 1 85.38 112 ASN B O 1
ATOM 1822 N N . SER B 1 113 ? 8.935 14.071 22.154 1 83.79 113 SER B N 1
ATOM 1823 C CA . SER B 1 113 ? 8.283 14.378 23.423 1 83.79 113 SER B CA 1
ATOM 1824 C C . SER B 1 113 ? 8.079 13.119 24.259 1 83.79 113 SER B C 1
ATOM 1826 O O . SER B 1 113 ? 7.974 12.017 23.715 1 83.79 113 SER B O 1
ATOM 1828 N N . GLU B 1 114 ? 8.046 13.278 25.589 1 87.53 114 GLU B N 1
ATOM 1829 C CA . GLU B 1 114 ? 7.825 12.146 26.484 1 87.53 114 GLU B CA 1
ATOM 1830 C C . GLU B 1 114 ? 6.464 11.503 26.235 1 87.53 114 GLU B C 1
ATOM 1832 O O . GLU B 1 114 ? 6.347 10.276 26.206 1 87.53 114 GLU B O 1
ATOM 1837 N N . GLU B 1 115 ? 5.488 12.362 26.086 1 86.34 115 GLU B N 1
ATOM 1838 C CA . GLU B 1 115 ? 4.14 11.863 25.828 1 86.34 115 GLU B CA 1
ATOM 1839 C C . GLU B 1 115 ? 4.09 11.05 24.538 1 86.34 115 GLU B C 1
ATOM 1841 O O . GLU B 1 115 ? 3.414 10.021 24.472 1 86.34 115 GLU B O 1
ATOM 1846 N N . GLY B 1 116 ? 4.805 11.498 23.562 1 85.21 116 GLY B N 1
ATOM 1847 C CA . GLY B 1 116 ? 4.879 10.797 22.29 1 85.21 116 GLY B CA 1
ATOM 1848 C C . GLY B 1 116 ? 5.574 9.452 22.389 1 85.21 116 GLY B C 1
ATOM 1849 O O . GLY B 1 116 ? 5.116 8.466 21.807 1 85.21 116 GLY B O 1
ATOM 1850 N N . ARG B 1 117 ? 6.603 9.412 23.203 1 86.19 117 ARG B N 1
ATOM 1851 C CA . ARG B 1 117 ? 7.342 8.167 23.386 1 86.19 117 ARG B CA 1
ATOM 1852 C C . ARG B 1 117 ? 6.49 7.126 24.104 1 86.19 117 ARG B C 1
ATOM 1854 O O . ARG B 1 117 ? 6.511 5.946 23.747 1 86.19 117 ARG B O 1
ATOM 1861 N N . ILE B 1 118 ? 5.734 7.568 25.016 1 88.77 118 ILE B N 1
ATOM 1862 C CA . ILE B 1 118 ? 4.869 6.664 25.764 1 88.77 118 ILE B CA 1
ATOM 1863 C C . ILE B 1 118 ? 3.781 6.112 24.846 1 88.77 118 ILE B C 1
ATOM 1865 O O . ILE B 1 118 ? 3.512 4.908 24.845 1 88.77 118 ILE B O 1
ATOM 1869 N N . ALA B 1 119 ? 3.232 7.008 24.111 1 87.52 119 ALA B N 1
ATOM 1870 C CA . ALA B 1 119 ? 2.176 6.591 23.193 1 87.52 119 ALA B CA 1
ATOM 1871 C C . ALA B 1 119 ? 2.69 5.548 22.203 1 87.52 119 ALA B C 1
ATOM 1873 O O . ALA B 1 119 ? 2 4.569 21.91 1 87.52 119 ALA B O 1
ATOM 1874 N N . ILE B 1 120 ? 3.882 5.728 21.698 1 88.2 120 ILE B N 1
ATOM 1875 C CA . ILE B 1 120 ? 4.499 4.829 20.729 1 88.2 120 ILE B CA 1
ATOM 1876 C C . ILE B 1 120 ? 4.805 3.488 21.391 1 88.2 120 ILE B C 1
ATOM 1878 O O . ILE B 1 120 ? 4.586 2.43 20.796 1 88.2 120 ILE B O 1
ATOM 1882 N N . SER B 1 121 ? 5.28 3.553 22.571 1 87.48 121 SER B N 1
ATOM 1883 C CA . SER B 1 121 ? 5.642 2.339 23.296 1 87.48 121 SER B CA 1
ATOM 1884 C C . SER B 1 121 ? 4.412 1.493 23.608 1 87.48 121 SER B C 1
ATOM 1886 O O . SER B 1 121 ? 4.506 0.268 23.714 1 87.48 121 SER B O 1
ATOM 1888 N N . LEU B 1 122 ? 3.271 2.142 23.694 1 87.58 122 LEU B N 1
ATOM 1889 C CA . LEU B 1 122 ? 2.04 1.447 24.055 1 87.58 122 LEU B CA 1
ATOM 1890 C C . LEU B 1 122 ? 1.354 0.878 22.817 1 87.58 122 LEU B C 1
ATOM 1892 O O . LEU B 1 122 ? 0.496 -0.001 22.926 1 87.58 122 LEU B O 1
ATOM 1896 N N . ALA B 1 123 ? 1.694 1.416 21.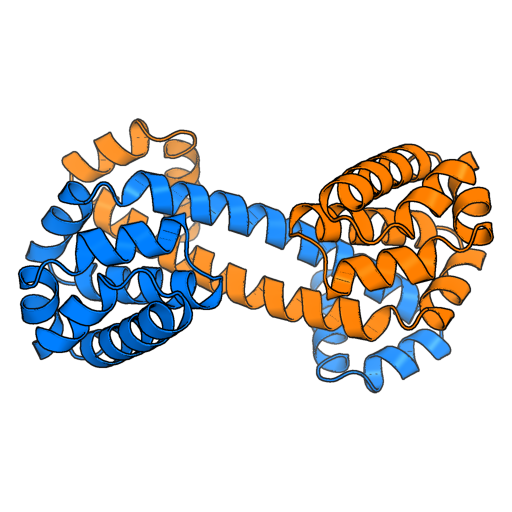734 1 85.69 123 ALA B N 1
ATOM 1897 C CA . ALA B 1 123 ? 1.063 0.966 20.497 1 85.69 123 ALA B CA 1
ATOM 1898 C C . ALA B 1 123 ? 1.626 -0.381 20.052 1 85.69 123 ALA B C 1
ATOM 1900 O O . ALA B 1 123 ? 2.827 -0.631 20.179 1 85.69 123 ALA B O 1
ATOM 1901 N N . ASP B 1 124 ? 0.8 -1.259 19.59 1 81.04 124 ASP B N 1
ATOM 1902 C CA . ASP B 1 124 ? 1.248 -2.551 19.078 1 81.04 124 ASP B CA 1
ATOM 1903 C C . ASP B 1 124 ? 2.246 -2.371 17.936 1 81.04 124 ASP B C 1
ATOM 1905 O O . ASP B 1 124 ? 1.908 -1.812 16.891 1 81.04 124 ASP B O 1
ATOM 1909 N N . GLY B 1 125 ? 3.515 -2.734 18.209 1 79.6 125 GLY B N 1
ATOM 1910 C CA . GLY B 1 125 ? 4.557 -2.637 17.2 1 79.6 125 GLY B CA 1
ATOM 1911 C C . GLY B 1 125 ? 5.24 -1.284 17.175 1 79.6 125 GLY B C 1
ATOM 1912 O O . GLY B 1 125 ? 6.053 -1.008 16.29 1 79.6 125 GLY B O 1
ATOM 1913 N N . GLY B 1 126 ? 4.824 -0.469 18.011 1 79.69 126 GLY B N 1
ATOM 1914 C CA . GLY B 1 126 ? 5.315 0.9 18.018 1 79.69 126 GLY B CA 1
ATOM 1915 C C . GLY B 1 126 ? 6.812 0.997 18.245 1 79.69 126 GLY B C 1
ATOM 1916 O O . GLY B 1 126 ? 7.502 1.749 17.555 1 79.69 126 GLY B O 1
ATOM 1917 N N . ILE B 1 127 ? 7.284 0.209 19.103 1 74.88 127 ILE B N 1
ATOM 1918 C CA . ILE B 1 127 ? 8.699 0.243 19.455 1 74.88 127 ILE B CA 1
ATOM 1919 C C . ILE B 1 127 ? 9.542 -0.15 18.243 1 74.88 127 ILE B C 1
ATOM 1921 O O . ILE B 1 127 ? 10.536 0.509 17.93 1 74.88 127 ILE B O 1
ATOM 1925 N N . LEU B 1 128 ? 9.119 -1.167 17.628 1 72.36 128 LEU B N 1
ATOM 1926 C CA . LEU B 1 128 ? 9.838 -1.624 16.443 1 72.36 128 LEU B CA 1
ATOM 1927 C C . LEU B 1 128 ? 9.84 -0.551 15.361 1 72.36 128 LEU B C 1
ATOM 1929 O O . LEU B 1 128 ? 10.85 -0.347 14.684 1 72.36 128 LEU B O 1
ATOM 1933 N N . THR B 1 129 ? 8.751 0.029 15.253 1 72.23 129 THR B N 1
ATOM 1934 C CA . THR B 1 129 ? 8.615 1.095 14.266 1 72.23 129 THR B CA 1
ATOM 1935 C C . THR B 1 129 ? 9.544 2.26 14.597 1 72.23 129 THR B C 1
ATOM 1937 O O . THR B 1 129 ? 10.185 2.821 13.707 1 72.23 129 THR B O 1
ATOM 1940 N N . LEU B 1 130 ? 9.639 2.594 15.783 1 70.38 130 LEU B N 1
ATOM 1941 C CA . LEU B 1 130 ? 10.528 3.663 16.225 1 70.38 130 LEU B CA 1
ATOM 1942 C C . LEU B 1 130 ? 11.984 3.313 15.937 1 70.38 130 LEU B C 1
ATOM 1944 O O . LEU B 1 130 ? 12.759 4.17 15.507 1 70.38 130 LEU B O 1
ATOM 1948 N N . VAL B 1 131 ? 12.236 2.08 16.202 1 71.89 131 VAL B N 1
ATOM 1949 C CA . VAL B 1 131 ? 13.605 1.621 15.989 1 71.89 131 VAL B CA 1
ATOM 1950 C C . VAL B 1 131 ? 13.96 1.722 14.508 1 71.89 131 VAL B C 1
ATOM 1952 O O . VAL B 1 131 ? 15.054 2.168 14.154 1 71.89 131 VAL B O 1
ATOM 1955 N N . GLU B 1 132 ? 13.097 1.357 13.803 1 67.55 132 GLU B N 1
ATOM 1956 C CA . GLU B 1 132 ? 13.327 1.388 12.362 1 67.55 132 GLU B CA 1
ATOM 1957 C C . GLU B 1 132 ? 13.469 2.82 11.856 1 67.55 132 GLU B C 1
ATOM 1959 O O . GLU B 1 132 ? 14.243 3.084 10.933 1 67.55 132 GLU B O 1
ATOM 1964 N N . THR B 1 133 ? 12.674 3.631 12.341 1 61.13 133 THR B N 1
ATOM 1965 C CA . THR B 1 133 ? 12.706 5.045 11.987 1 61.13 133 THR B CA 1
ATOM 1966 C C . THR B 1 133 ? 14.014 5.687 12.441 1 61.13 133 THR B C 1
ATOM 1968 O O . THR B 1 133 ? 14.616 6.471 11.704 1 61.13 133 THR B O 1
ATOM 1971 N N . VAL B 1 134 ? 14.319 5.451 13.691 1 57.81 134 VAL B N 1
ATOM 1972 C CA . VAL B 1 134 ? 15.554 5.995 14.246 1 57.81 134 VAL B CA 1
ATOM 1973 C C . VAL B 1 134 ? 16.754 5.438 13.483 1 57.81 134 VAL B C 1
ATOM 1975 O O . VAL B 1 134 ? 17.719 6.16 13.22 1 57.81 134 VAL B O 1
ATOM 1978 N N . GLU B 1 135 ? 16.648 4.228 13.199 1 56.11 135 GLU B N 1
ATOM 1979 C CA . GLU B 1 135 ? 17.753 3.593 12.489 1 56.11 135 GLU B CA 1
ATOM 1980 C C . GLU B 1 135 ? 17.849 4.097 11.052 1 56.11 135 GLU B C 1
ATOM 1982 O O . GLU B 1 135 ? 18.948 4.268 10.52 1 56.11 135 GLU B O 1
ATOM 1987 N N . ASP B 1 136 ? 16.816 4.218 10.439 1 50.9 136 ASP B N 1
ATOM 1988 C CA . ASP B 1 136 ? 16.888 4.753 9.083 1 50.9 136 ASP B CA 1
ATOM 1989 C C . ASP B 1 136 ? 17.34 6.212 9.091 1 50.9 136 ASP B C 1
ATOM 1991 O O . ASP B 1 136 ? 17.875 6.707 8.098 1 50.9 136 ASP B O 1
ATOM 1995 N N . GLY B 1 137 ? 17.076 7.06 10.004 1 42.5 137 GLY B N 1
ATOM 1996 C CA . GLY B 1 137 ? 17.517 8.437 10.152 1 42.5 137 GLY B CA 1
ATOM 1997 C C . GLY B 1 137 ? 18.915 8.558 10.728 1 42.5 137 GLY B C 1
ATOM 1998 O O . GLY B 1 137 ? 19.476 9.654 10.785 1 42.5 137 GLY B O 1
ATOM 1999 N N . SER B 1 138 ? 19.454 7.482 11.411 1 38.74 138 SER B N 1
ATOM 2000 C CA . SER B 1 138 ? 20.867 7.551 11.769 1 38.74 138 SER B CA 1
ATOM 2001 C C . SER B 1 138 ? 21.756 7.202 10.58 1 38.74 138 SER B C 1
ATOM 2003 O O . SER B 1 138 ? 21.352 6.442 9.698 1 38.74 138 SER B O 1
#

Solvent-accessible surface area (backbone atoms only — not comparable to full-atom values): 14033 Å² total; per-residue (Å²): 108,65,69,47,48,55,38,46,68,42,94,39,72,70,53,24,38,52,26,38,46,50,52,30,60,49,31,71,38,74,82,40,25,65,58,44,58,72,65,52,37,51,49,50,35,36,50,31,49,67,70,44,54,73,66,33,25,44,34,27,45,50,30,52,37,47,35,42,74,40,81,79,32,42,57,53,36,59,72,41,57,38,56,54,42,43,46,51,48,42,54,52,28,52,55,34,49,54,42,38,52,41,40,41,51,38,50,53,59,36,48,74,36,71,71,34,40,52,50,31,61,69,28,89,63,23,54,60,50,48,49,51,40,52,53,68,74,96,106,63,68,47,47,54,37,46,70,43,94,39,72,69,52,24,38,52,27,38,48,50,50,29,61,48,32,72,38,75,84,39,25,64,57,44,57,73,65,54,38,50,48,51,35,38,50,29,50,67,70,45,52,75,66,34,25,45,33,27,43,50,30,53,36,48,36,43,75,40,79,80,34,41,56,53,37,56,72,40,58,37,57,55,43,44,45,52,49,41,54,52,28,52,56,35,48,55,41,36,51,42,41,39,51,37,52,53,59,37,47,75,36,71,70,35,40,50,50,31,60,68,28,88,63,23,54,61,50,48,48,51,41,53,54,68,73,96

pLDDT: mean 83.36, std 9.66, range [38.55, 94.38]

Foldseek 3Di:
DLVLLVQLVDPDQVSNLVSLQVLLVQLVDVVCLVVCLVSLSLLSLLVCLVDHDPSSVVSSVSSLVSNVVDVVRVVSNVVSVSVVSVVVVVVVVVVVVVVLVVVLVVLVVLCVDPVSVVVLVPDDCSVVSVVVSVVVVD/DLVLLVQLVDPDQVSNLVSLQVLLVQLVDVVCLVVCLVSLSLLSLLVCLVDHDPSSVVSSVSSLVSNVVDVVRVVSNVVSVSVVSVVVVVVVVVVVVVVLVVVLVVLVVLCVDPVSVVVQVPDDCSVVSVVVSVVVVD